Protein AF-A0A2E4B9S5-F1 (afdb_monomer)

Mean predicted aligned error: 17.27 Å

Structure (mmCIF, N/CA/C/O backbone):
data_AF-A0A2E4B9S5-F1
#
_entry.id   AF-A0A2E4B9S5-F1
#
loop_
_atom_site.group_PDB
_atom_site.id
_atom_site.type_symbol
_atom_site.label_atom_id
_atom_site.label_alt_id
_atom_site.label_comp_id
_atom_site.label_asym_id
_atom_site.label_entity_id
_atom_site.label_seq_id
_atom_site.pdbx_PDB_ins_code
_atom_site.Cartn_x
_atom_site.Cartn_y
_atom_site.Cartn_z
_atom_site.occupancy
_atom_site.B_iso_or_equiv
_atom_site.auth_seq_id
_atom_site.auth_comp_id
_atom_site.auth_asym_id
_atom_site.auth_atom_id
_atom_site.pdbx_PDB_model_num
ATOM 1 N N . MET A 1 1 ? 18.208 -21.048 -16.374 1.00 37.97 1 MET A N 1
ATOM 2 C CA . MET A 1 1 ? 18.000 -21.281 -14.926 1.00 37.97 1 MET A CA 1
ATOM 3 C C . MET A 1 1 ? 17.247 -20.073 -14.390 1.00 37.97 1 MET A C 1
ATOM 5 O O . MET A 1 1 ? 17.479 -18.994 -14.912 1.00 37.97 1 MET A O 1
ATOM 9 N N . ALA A 1 2 ? 16.272 -20.253 -13.496 1.00 40.09 2 ALA A N 1
ATOM 10 C CA . ALA A 1 2 ? 15.454 -19.146 -12.992 1.00 40.09 2 ALA A CA 1
ATOM 11 C C . ALA A 1 2 ? 16.012 -18.699 -11.638 1.00 40.09 2 ALA A C 1
ATOM 13 O O . ALA A 1 2 ? 15.973 -19.472 -10.681 1.00 40.09 2 ALA A O 1
ATOM 14 N N . GLU A 1 3 ? 16.552 -17.485 -11.584 1.00 43.88 3 GLU A N 1
ATOM 15 C CA . GLU A 1 3 ? 16.990 -16.847 -10.347 1.00 43.88 3 GLU A CA 1
ATOM 16 C C . GLU A 1 3 ? 15.746 -16.441 -9.547 1.00 43.88 3 GLU A C 1
ATOM 18 O O . GLU A 1 3 ? 14.909 -15.668 -10.012 1.00 43.88 3 GLU A O 1
ATOM 23 N N . GLY A 1 4 ? 15.548 -17.064 -8.386 1.00 51.97 4 GLY A N 1
ATOM 24 C CA . GLY A 1 4 ? 14.386 -16.825 -7.536 1.00 51.97 4 GLY A CA 1
ATOM 25 C C . GLY A 1 4 ? 14.771 -15.982 -6.331 1.00 51.97 4 GLY A C 1
ATOM 26 O O . GLY A 1 4 ? 15.615 -16.399 -5.543 1.00 51.97 4 GLY A O 1
ATOM 27 N N . ILE A 1 5 ? 14.116 -14.837 -6.140 1.00 60.09 5 ILE A N 1
ATOM 28 C CA . ILE A 1 5 ? 14.267 -14.045 -4.914 1.00 60.09 5 ILE A CA 1
ATOM 29 C C . ILE A 1 5 ? 13.559 -14.792 -3.776 1.00 60.09 5 ILE A C 1
ATOM 31 O O . ILE A 1 5 ? 12.334 -14.947 -3.769 1.00 60.09 5 ILE A O 1
ATOM 35 N N . GLY A 1 6 ? 14.337 -15.299 -2.819 1.00 56.34 6 GLY A N 1
ATOM 36 C CA . GLY A 1 6 ? 13.823 -16.040 -1.671 1.00 56.34 6 GLY A CA 1
ATOM 37 C C . GLY A 1 6 ? 13.081 -15.128 -0.695 1.00 56.34 6 GLY A C 1
ATOM 38 O O . GLY A 1 6 ? 13.690 -14.316 -0.007 1.00 56.34 6 GLY A O 1
ATOM 39 N N . ILE A 1 7 ? 11.763 -15.290 -0.579 1.00 61.69 7 ILE A N 1
ATOM 40 C CA . ILE A 1 7 ? 10.975 -14.616 0.459 1.00 61.69 7 ILE A CA 1
ATOM 41 C C . ILE A 1 7 ? 10.923 -15.537 1.686 1.00 61.69 7 ILE A C 1
ATOM 43 O O . ILE A 1 7 ? 10.256 -16.566 1.661 1.00 61.69 7 ILE A O 1
ATOM 47 N N . GLN A 1 8 ? 11.590 -15.162 2.783 1.00 57.16 8 GLN A N 1
ATOM 48 C CA . GLN A 1 8 ? 11.631 -15.945 4.038 1.00 57.16 8 GLN A CA 1
ATOM 49 C C . GLN A 1 8 ? 10.321 -15.905 4.855 1.00 57.16 8 GLN A C 1
ATOM 51 O O . GLN A 1 8 ? 10.263 -16.374 5.992 1.00 57.16 8 GLN A O 1
ATOM 56 N N . ARG A 1 9 ? 9.251 -15.310 4.321 1.00 60.00 9 ARG A N 1
ATOM 57 C CA . ARG A 1 9 ? 8.005 -15.095 5.064 1.00 60.00 9 ARG A CA 1
ATOM 58 C C . ARG A 1 9 ? 7.118 -16.338 4.997 1.00 60.00 9 ARG A C 1
ATOM 60 O O . ARG A 1 9 ? 6.869 -16.872 3.922 1.00 60.00 9 ARG A O 1
ATOM 67 N N . LYS A 1 10 ? 6.565 -16.740 6.150 1.00 62.19 10 LYS A N 1
ATOM 68 C CA . LYS A 1 10 ? 5.567 -17.827 6.268 1.00 62.19 10 LYS A CA 1
ATOM 69 C C . LYS A 1 10 ? 4.280 -17.556 5.471 1.00 62.19 10 LYS A C 1
ATOM 71 O O . LYS A 1 10 ? 3.549 -18.491 5.158 1.00 62.19 10 LYS A O 1
ATOM 76 N N . HIS A 1 11 ? 4.011 -16.291 5.141 1.00 62.38 11 HIS A N 1
ATOM 77 C CA . HIS A 1 11 ? 2.810 -15.852 4.439 1.00 62.38 11 HIS A CA 1
ATOM 78 C C . HIS A 1 11 ? 3.151 -15.203 3.099 1.00 62.38 11 HIS A C 1
ATOM 80 O O . HIS A 1 11 ? 4.070 -14.387 3.000 1.00 62.38 11 HIS A O 1
ATOM 86 N N . VAL A 1 12 ? 2.359 -15.536 2.079 1.00 65.88 12 VAL A N 1
ATOM 87 C CA . VAL A 1 12 ? 2.411 -14.876 0.773 1.00 65.88 12 VAL A CA 1
ATOM 88 C C . VAL A 1 12 ? 1.844 -13.458 0.915 1.00 65.88 12 VAL A C 1
ATOM 90 O O . VAL A 1 12 ? 0.730 -13.311 1.424 1.00 65.88 12 VAL A O 1
ATOM 93 N N . PRO A 1 13 ? 2.562 -12.411 0.467 1.00 80.12 13 PRO A N 1
ATOM 94 C CA . PRO A 1 13 ? 2.046 -11.047 0.495 1.00 80.12 13 PRO A CA 1
ATOM 95 C C . PRO A 1 13 ? 0.698 -10.934 -0.229 1.00 80.12 13 PRO A C 1
ATOM 97 O O . PRO A 1 13 ? 0.505 -11.519 -1.297 1.00 80.12 13 PRO A O 1
ATOM 100 N N . ARG A 1 14 ? -0.231 -10.135 0.314 1.00 83.06 14 ARG A N 1
ATOM 101 C CA . ARG A 1 14 ? -1.589 -9.962 -0.243 1.00 83.06 14 ARG A CA 1
ATOM 102 C C . ARG A 1 14 ? -1.575 -9.537 -1.716 1.00 83.06 14 ARG A C 1
ATOM 104 O O . ARG A 1 14 ? -2.416 -9.992 -2.485 1.00 83.06 14 ARG A O 1
ATOM 111 N N . ALA A 1 15 ? -0.599 -8.718 -2.109 1.00 83.75 15 ALA A N 1
ATOM 112 C CA . ALA A 1 15 ? -0.391 -8.311 -3.496 1.00 83.75 15 ALA A CA 1
ATOM 113 C C . ALA A 1 15 ? -0.107 -9.509 -4.419 1.00 83.75 15 ALA A C 1
ATOM 115 O O . ALA A 1 15 ? -0.775 -9.670 -5.436 1.00 83.75 15 ALA A O 1
ATOM 116 N N . VAL A 1 16 ? 0.801 -10.408 -4.023 1.00 84.44 16 VAL A N 1
ATOM 117 C CA . VAL A 1 16 ? 1.125 -11.619 -4.796 1.00 84.44 16 VAL A CA 1
ATOM 118 C C . VAL A 1 16 ? -0.098 -12.529 -4.910 1.00 84.44 16 VAL A C 1
ATOM 120 O O . VAL A 1 16 ? -0.368 -13.055 -5.987 1.00 84.44 16 VAL A O 1
ATOM 123 N N . ARG A 1 17 ? -0.900 -12.657 -3.842 1.00 86.12 17 ARG A N 1
ATOM 124 C CA . ARG A 1 17 ? -2.146 -13.440 -3.887 1.00 86.12 17 ARG A CA 1
ATOM 125 C C . ARG A 1 17 ? -3.138 -12.887 -4.915 1.00 86.12 17 ARG A C 1
ATOM 127 O O . ARG A 1 17 ? -3.661 -13.657 -5.713 1.00 86.12 17 ARG A O 1
ATOM 134 N N . LYS A 1 18 ? -3.330 -11.563 -4.953 1.00 90.19 18 LYS A N 1
ATOM 135 C CA . LYS A 1 18 ? -4.186 -10.901 -5.954 1.00 90.19 18 LYS A CA 1
ATOM 136 C C . LYS A 1 18 ? -3.695 -11.141 -7.386 1.00 90.19 18 LYS A C 1
ATOM 138 O O . LYS A 1 18 ? -4.508 -11.330 -8.282 1.00 90.19 18 LYS A O 1
ATOM 143 N N . LEU A 1 19 ? -2.381 -11.150 -7.615 1.00 90.56 19 LEU A N 1
ATOM 144 C CA . LEU A 1 19 ? -1.809 -11.417 -8.941 1.00 90.56 19 LEU A CA 1
ATOM 145 C C . LEU A 1 19 ? -2.019 -12.870 -9.394 1.00 90.56 19 LEU A C 1
ATOM 147 O O . LEU A 1 19 ? -2.214 -13.116 -10.583 1.00 90.56 19 LEU A O 1
ATOM 151 N N . VAL A 1 20 ? -2.026 -13.823 -8.455 1.00 89.81 20 VAL A N 1
ATOM 152 C CA . VAL A 1 20 ? -2.398 -15.220 -8.732 1.00 89.81 20 VAL A CA 1
ATOM 153 C C . VAL A 1 20 ? -3.890 -15.336 -9.049 1.00 89.81 20 VAL A C 1
ATOM 155 O O . VAL A 1 20 ? -4.246 -15.957 -10.045 1.00 89.81 20 VAL A O 1
ATOM 158 N N . GLU A 1 21 ? -4.758 -14.703 -8.254 1.00 90.88 21 GLU A N 1
ATOM 159 C CA . GLU A 1 21 ? -6.216 -14.681 -8.480 1.00 90.88 21 GLU A CA 1
ATOM 160 C C . GLU A 1 21 ? -6.576 -14.079 -9.853 1.00 90.88 21 GLU A C 1
ATOM 162 O O . GLU A 1 21 ? -7.470 -14.577 -10.530 1.00 90.88 21 GLU A O 1
ATOM 167 N N . ARG A 1 22 ? -5.839 -13.054 -10.300 1.00 92.25 22 ARG A N 1
ATOM 168 C CA . ARG A 1 22 ? -5.991 -12.425 -11.626 1.00 92.25 22 ARG A CA 1
ATOM 169 C C . ARG A 1 22 ? -5.370 -13.225 -12.779 1.00 92.25 22 ARG A C 1
ATOM 171 O O . ARG A 1 22 ? -5.488 -12.815 -13.927 1.00 92.25 22 ARG A O 1
ATOM 178 N N . GLY A 1 23 ? -4.691 -14.338 -12.500 1.00 92.12 23 GLY A N 1
ATOM 179 C CA . GLY A 1 23 ? -4.082 -15.195 -13.521 1.00 92.12 23 GLY A CA 1
ATOM 180 C C . GLY A 1 23 ? -2.766 -14.678 -14.115 1.00 92.12 23 GLY A C 1
ATOM 181 O O . GLY A 1 23 ? -2.250 -15.281 -15.057 1.00 92.12 23 GLY A O 1
ATOM 182 N N . PHE A 1 24 ? -2.179 -13.609 -13.571 1.00 93.06 24 PHE A N 1
ATOM 183 C CA . PHE A 1 24 ? -0.886 -13.072 -14.025 1.00 93.06 24 PHE A CA 1
ATOM 184 C C . PHE A 1 24 ? 0.312 -13.862 -13.484 1.00 93.06 24 PHE A C 1
ATOM 186 O O . PHE A 1 24 ? 1.391 -13.857 -14.075 1.00 93.06 24 PHE A O 1
ATOM 193 N N . ILE A 1 25 ? 0.127 -14.569 -12.367 1.00 93.50 25 ILE A N 1
ATOM 194 C CA . ILE A 1 25 ? 1.155 -15.392 -11.724 1.00 93.50 25 ILE A CA 1
ATOM 195 C C . ILE A 1 25 ? 0.616 -16.805 -11.499 1.00 93.50 25 ILE A C 1
ATOM 197 O O . ILE A 1 25 ? -0.524 -16.991 -11.082 1.00 93.50 25 ILE A O 1
ATOM 201 N N . LYS A 1 26 ? 1.465 -17.814 -11.705 1.00 92.44 26 LYS A N 1
ATOM 202 C CA . LYS A 1 26 ? 1.197 -19.213 -11.344 1.00 92.44 26 LYS A CA 1
ATOM 203 C C . LYS A 1 26 ? 2.235 -19.742 -10.359 1.00 92.44 26 LYS A C 1
ATOM 205 O O . LYS A 1 26 ? 3.394 -19.331 -10.385 1.00 92.44 26 LYS A O 1
ATOM 210 N N . LEU A 1 27 ? 1.832 -20.694 -9.517 1.00 90.06 27 LEU A N 1
ATOM 211 C CA . LEU A 1 27 ? 2.762 -21.444 -8.672 1.00 90.06 27 LEU A CA 1
ATOM 212 C C . LEU A 1 27 ? 3.276 -22.680 -9.409 1.00 90.06 27 LEU A C 1
ATOM 214 O O . LEU A 1 27 ? 2.493 -23.485 -9.910 1.00 90.06 27 LEU A O 1
ATOM 218 N N . VAL A 1 28 ? 4.592 -22.871 -9.401 1.00 90.06 28 VAL A N 1
ATOM 219 C CA . VAL A 1 28 ? 5.256 -24.059 -9.948 1.00 90.06 28 VAL A CA 1
ATOM 220 C C . VAL A 1 28 ? 6.214 -24.628 -8.905 1.00 90.06 28 VAL A C 1
ATOM 222 O O . VAL A 1 28 ? 6.872 -23.888 -8.178 1.00 90.06 28 VAL A O 1
ATOM 225 N N . LEU A 1 29 ? 6.298 -25.957 -8.812 1.00 89.56 29 LEU A N 1
ATOM 226 C CA . LEU A 1 29 ? 7.330 -26.621 -8.014 1.00 89.56 29 LEU A CA 1
ATOM 227 C C . LEU A 1 29 ? 8.619 -26.712 -8.828 1.00 89.56 29 LEU A C 1
ATOM 229 O O . LEU A 1 29 ? 8.716 -27.517 -9.758 1.00 89.56 29 LEU A O 1
ATOM 233 N N . GLN A 1 30 ? 9.627 -25.929 -8.465 1.00 84.50 30 GLN A N 1
ATOM 234 C CA . GLN A 1 30 ? 10.881 -25.837 -9.206 1.00 84.50 30 GLN A CA 1
ATOM 235 C C . GLN A 1 30 ? 12.083 -26.024 -8.279 1.00 84.50 30 GLN A C 1
ATOM 237 O O . GLN A 1 30 ? 12.031 -25.726 -7.088 1.00 84.50 30 GLN A O 1
ATOM 242 N N . ARG A 1 31 ? 13.170 -26.582 -8.818 1.00 83.56 31 ARG A N 1
ATOM 243 C CA . ARG A 1 31 ? 14.457 -26.597 -8.122 1.00 83.56 31 ARG A CA 1
ATOM 244 C C . ARG A 1 31 ? 15.051 -25.195 -8.222 1.00 83.56 31 ARG A C 1
ATOM 246 O O . ARG A 1 31 ? 15.194 -24.691 -9.332 1.00 83.56 31 ARG A O 1
ATOM 253 N N . VAL A 1 32 ? 15.342 -24.593 -7.077 1.00 81.25 32 VAL A N 1
ATOM 254 C CA . VAL A 1 32 ? 15.948 -23.262 -6.975 1.00 81.25 32 VAL A CA 1
ATOM 255 C C . VAL A 1 32 ? 17.391 -23.441 -6.531 1.00 81.25 32 VAL A C 1
ATOM 257 O O . VAL A 1 32 ? 17.675 -24.290 -5.679 1.00 81.25 32 VAL A O 1
ATOM 260 N N . ASP A 1 33 ? 18.294 -22.673 -7.125 1.00 77.06 33 ASP A N 1
ATOM 261 C CA . ASP A 1 33 ? 19.705 -22.704 -6.762 1.00 77.06 33 ASP A CA 1
ATOM 262 C C . ASP A 1 33 ? 19.891 -22.290 -5.293 1.00 77.06 33 ASP A C 1
ATOM 264 O O . ASP A 1 33 ? 19.161 -21.458 -4.761 1.00 77.06 33 ASP A O 1
ATOM 268 N N . GLY A 1 34 ? 20.811 -22.956 -4.592 1.00 78.38 34 GLY A N 1
ATOM 269 C CA . GLY A 1 34 ? 21.003 -22.786 -3.145 1.00 78.38 34 GLY A CA 1
ATOM 270 C C . GLY A 1 34 ? 20.096 -23.652 -2.258 1.00 78.38 34 GLY A C 1
ATOM 271 O O . GLY A 1 34 ? 20.360 -23.781 -1.063 1.00 78.38 34 GLY A O 1
ATOM 272 N N . HIS A 1 35 ? 19.092 -24.336 -2.821 1.00 77.94 35 HIS A N 1
ATOM 273 C CA . HIS A 1 35 ? 18.208 -25.226 -2.064 1.00 77.94 35 HIS A CA 1
ATOM 274 C C . HIS A 1 35 ? 18.290 -26.681 -2.545 1.00 77.94 35 HIS A C 1
ATOM 276 O 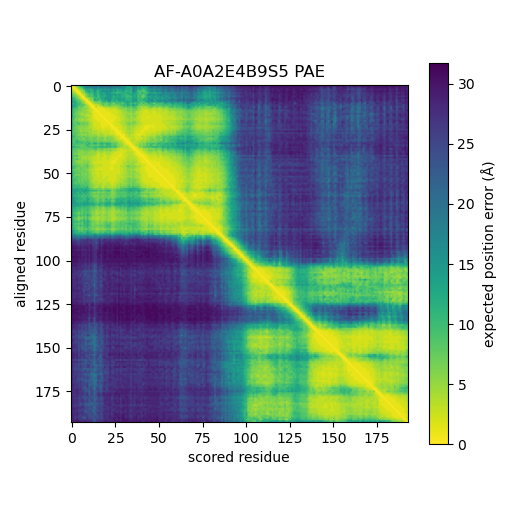O . HIS A 1 35 ? 18.168 -26.996 -3.728 1.00 77.94 35 HIS A O 1
ATOM 282 N N . ARG A 1 36 ? 18.465 -27.618 -1.599 1.00 77.94 36 ARG A N 1
ATOM 283 C CA . ARG A 1 36 ? 18.498 -29.067 -1.894 1.00 77.94 36 ARG A CA 1
ATOM 284 C C . ARG A 1 36 ? 17.142 -29.630 -2.331 1.00 77.94 36 ARG A C 1
ATOM 286 O O . ARG A 1 36 ? 17.113 -30.667 -2.986 1.00 77.94 36 ARG A O 1
ATOM 293 N N . GLN A 1 37 ? 16.040 -28.981 -1.963 1.00 84.25 37 GLN A N 1
ATOM 294 C CA . GLN A 1 37 ? 14.674 -29.437 -2.235 1.00 84.25 37 GLN A CA 1
ATOM 295 C C . GLN A 1 37 ? 13.983 -28.554 -3.283 1.00 84.25 37 GLN A C 1
ATOM 297 O O . GLN A 1 37 ? 14.360 -27.401 -3.488 1.00 84.25 37 GLN A O 1
ATOM 302 N N . ARG A 1 38 ? 12.951 -29.096 -3.947 1.00 83.19 38 ARG A N 1
ATOM 303 C CA . ARG A 1 38 ? 12.085 -28.309 -4.839 1.00 83.19 38 ARG A CA 1
ATOM 304 C C . ARG A 1 38 ? 11.239 -27.354 -4.000 1.00 83.19 38 ARG A C 1
ATOM 306 O O . ARG A 1 38 ? 10.620 -27.779 -3.028 1.00 83.19 38 ARG A O 1
ATOM 313 N N . LEU A 1 39 ? 11.183 -26.094 -4.409 1.00 85.12 39 LEU A N 1
ATOM 314 C CA . LEU A 1 39 ? 10.411 -25.045 -3.755 1.00 85.12 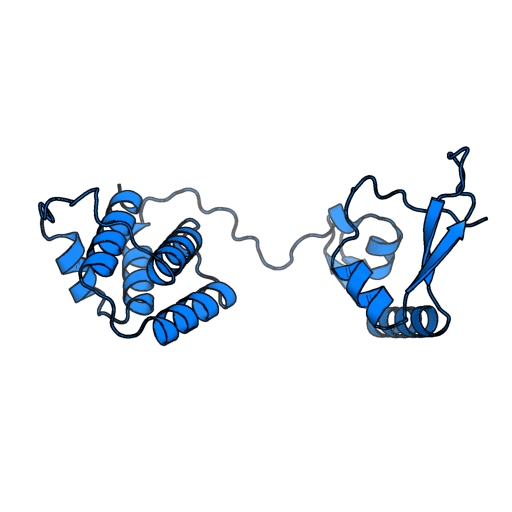39 LEU A CA 1
ATOM 315 C C . LEU A 1 39 ? 9.215 -24.636 -4.613 1.00 85.12 39 LEU A C 1
ATOM 317 O O . LEU A 1 39 ? 9.191 -24.838 -5.828 1.00 85.12 39 LEU A O 1
ATOM 321 N N . ARG A 1 40 ? 8.212 -24.046 -3.963 1.00 85.44 40 ARG A N 1
ATOM 322 C CA . ARG A 1 40 ? 7.108 -23.367 -4.643 1.00 85.44 40 ARG A CA 1
ATOM 323 C C . ARG A 1 40 ? 7.587 -21.996 -5.104 1.00 85.44 40 ARG A C 1
ATOM 325 O O . ARG A 1 40 ? 7.867 -21.137 -4.275 1.00 85.44 40 ARG A O 1
ATOM 332 N N . VAL A 1 41 ? 7.658 -21.809 -6.414 1.00 86.94 41 VAL A N 1
ATOM 333 C CA . VAL A 1 41 ? 8.098 -20.569 -7.054 1.00 86.94 41 VAL A CA 1
ATOM 334 C C . VAL A 1 41 ? 6.911 -19.931 -7.762 1.00 86.94 41 VAL A C 1
ATOM 336 O O . VAL A 1 41 ? 6.129 -20.614 -8.425 1.00 86.94 41 VAL A O 1
ATOM 339 N N . HIS A 1 42 ? 6.773 -18.620 -7.596 1.00 88.88 42 HIS A N 1
ATOM 340 C CA . HIS A 1 42 ? 5.797 -17.814 -8.318 1.00 88.88 42 HIS A CA 1
ATOM 341 C C . HIS A 1 42 ? 6.416 -17.385 -9.646 1.00 88.88 42 HIS A C 1
ATOM 343 O O . HIS A 1 42 ? 7.493 -16.796 -9.659 1.00 88.88 42 HIS A O 1
ATOM 349 N N . VAL A 1 43 ? 5.755 -17.706 -10.754 1.00 90.44 43 VAL A N 1
ATOM 350 C CA . VAL A 1 43 ? 6.250 -17.436 -12.109 1.00 90.44 43 VAL A CA 1
ATOM 351 C C . VAL A 1 43 ? 5.181 -16.681 -12.886 1.00 90.44 43 VAL A C 1
ATOM 353 O O . VAL A 1 43 ? 3.995 -16.998 -12.762 1.00 90.44 43 VAL A O 1
ATOM 356 N N . LEU A 1 44 ? 5.594 -15.704 -13.695 1.00 92.88 44 LEU A N 1
ATOM 357 C CA . LEU A 1 44 ? 4.689 -14.977 -14.584 1.00 92.88 44 LEU A CA 1
ATOM 358 C C . LEU A 1 44 ? 4.058 -15.922 -15.621 1.00 92.88 44 LEU A C 1
ATOM 360 O O . LEU A 1 44 ? 4.702 -16.835 -16.149 1.00 92.88 44 LEU A O 1
ATOM 364 N N . THR A 1 45 ? 2.771 -15.724 -15.889 1.00 94.94 45 THR A N 1
ATOM 365 C CA . THR A 1 45 ? 2.058 -16.352 -17.012 1.00 94.94 45 THR A CA 1
ATOM 366 C C . THR A 1 45 ? 2.270 -15.530 -18.290 1.00 94.94 45 THR A C 1
ATOM 368 O O . THR A 1 45 ? 2.738 -14.398 -18.192 1.00 94.94 45 THR A O 1
ATOM 371 N N . PRO A 1 46 ? 1.919 -16.040 -19.488 1.00 94.94 46 PRO A N 1
ATOM 372 C CA . PRO A 1 46 ? 1.978 -15.241 -20.716 1.00 94.94 46 PRO A CA 1
ATOM 373 C C . PRO A 1 46 ? 1.216 -13.915 -20.589 1.00 94.94 46 PRO A C 1
ATOM 375 O O . PRO A 1 46 ? 1.793 -12.859 -20.803 1.00 94.94 46 PRO A O 1
ATOM 378 N N . SER A 1 47 ? -0.018 -13.958 -20.078 1.00 94.31 47 SER A N 1
ATOM 379 C CA . SER A 1 47 ? -0.809 -12.752 -19.810 1.00 94.31 47 SER A CA 1
ATOM 380 C C . SER A 1 47 ? -0.161 -11.828 -18.775 1.00 94.31 47 SER A C 1
ATOM 382 O O . SER A 1 47 ? -0.289 -10.615 -18.869 1.00 94.31 47 SER A O 1
ATOM 384 N N . GLY A 1 48 ? 0.549 -12.382 -17.786 1.00 94.06 48 GLY A N 1
ATOM 385 C CA . GLY A 1 48 ? 1.329 -11.588 -16.836 1.00 94.06 48 GLY A CA 1
ATOM 386 C C . GLY A 1 48 ? 2.537 -10.900 -17.474 1.00 94.06 48 GLY A C 1
ATOM 387 O O . GLY A 1 48 ? 2.868 -9.786 -17.086 1.00 94.06 48 GLY A O 1
ATOM 388 N N . ILE A 1 49 ? 3.180 -11.531 -18.460 1.00 93.94 49 ILE A N 1
ATOM 389 C CA . ILE A 1 49 ? 4.270 -10.918 -19.233 1.00 93.94 49 ILE A CA 1
ATOM 390 C C . ILE A 1 49 ? 3.724 -9.761 -20.076 1.00 93.94 49 ILE A C 1
ATOM 392 O O . ILE A 1 49 ? 4.306 -8.679 -20.058 1.00 93.94 49 ILE A O 1
ATOM 396 N N . ASP A 1 50 ? 2.590 -9.958 -20.752 1.00 95.31 50 ASP A N 1
ATOM 397 C CA . ASP A 1 50 ? 1.934 -8.905 -21.539 1.00 95.31 50 ASP A CA 1
ATOM 398 C C . ASP A 1 50 ? 1.557 -7.702 -20.662 1.00 95.31 50 ASP A C 1
ATOM 400 O O . ASP A 1 50 ? 1.819 -6.554 -21.021 1.00 95.31 50 ASP A O 1
ATOM 404 N N . GLU A 1 51 ? 1.012 -7.966 -19.471 1.00 93.88 51 GLU A N 1
ATOM 405 C CA . GLU A 1 51 ? 0.679 -6.942 -18.479 1.00 93.88 51 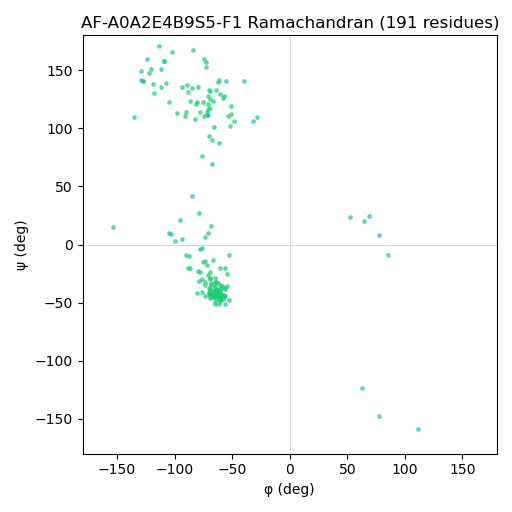GLU A CA 1
ATOM 406 C C . GLU A 1 51 ? 1.917 -6.161 -18.018 1.00 93.88 51 GLU A C 1
ATOM 408 O O . GLU A 1 51 ? 1.903 -4.930 -17.993 1.00 93.88 51 GLU A O 1
ATOM 413 N N . VAL A 1 52 ? 3.009 -6.859 -17.691 1.00 93.50 52 VAL A N 1
ATOM 414 C CA . VAL A 1 52 ? 4.277 -6.227 -17.295 1.00 93.50 52 VAL A CA 1
ATOM 415 C C . VAL A 1 52 ? 4.828 -5.361 -18.424 1.00 93.50 52 VAL A C 1
ATOM 417 O O . VAL A 1 52 ? 5.275 -4.246 -18.167 1.00 93.50 52 VAL A O 1
ATOM 420 N N . ASN A 1 53 ? 4.769 -5.831 -19.669 1.00 94.38 53 ASN A N 1
ATOM 421 C CA . ASN A 1 53 ? 5.223 -5.060 -20.824 1.00 94.38 53 ASN A CA 1
ATOM 422 C C . ASN A 1 53 ? 4.373 -3.805 -21.037 1.00 94.38 53 ASN A C 1
ATOM 424 O O . ASN A 1 53 ? 4.922 -2.743 -21.341 1.00 94.38 53 ASN A O 1
ATOM 428 N N . ARG A 1 54 ? 3.054 -3.897 -20.829 1.00 95.00 54 ARG A N 1
ATOM 429 C CA . ARG A 1 54 ? 2.166 -2.731 -20.882 1.00 95.00 54 ARG A CA 1
ATOM 430 C C . ARG A 1 54 ? 2.555 -1.703 -19.823 1.00 95.00 54 ARG A C 1
ATOM 432 O O . ARG A 1 54 ? 2.788 -0.555 -20.179 1.00 95.00 54 ARG A O 1
ATOM 439 N N . LEU A 1 55 ? 2.700 -2.129 -18.566 1.00 92.94 55 LEU A N 1
ATOM 440 C CA . LEU A 1 55 ? 3.085 -1.254 -17.451 1.00 92.94 55 LEU A CA 1
ATOM 441 C C . LEU A 1 55 ? 4.470 -0.626 -17.653 1.00 92.94 55 LEU A C 1
ATOM 443 O O . LEU A 1 55 ? 4.662 0.555 -17.384 1.00 92.94 55 LEU A O 1
ATOM 447 N N . ARG A 1 56 ? 5.439 -1.394 -18.166 1.00 93.31 56 ARG A N 1
ATOM 448 C CA . ARG A 1 56 ? 6.767 -0.866 -18.507 1.00 93.31 56 ARG A CA 1
ATOM 449 C C . ARG A 1 56 ? 6.679 0.192 -19.596 1.00 93.31 56 ARG A C 1
ATOM 451 O O . ARG A 1 56 ? 7.324 1.217 -19.471 1.00 93.31 56 ARG A O 1
ATOM 458 N N . THR A 1 57 ? 5.872 -0.036 -20.629 1.00 93.56 57 THR A N 1
ATOM 459 C CA . THR A 1 57 ? 5.688 0.935 -21.719 1.00 93.56 57 THR A CA 1
ATOM 460 C C . THR A 1 57 ? 5.008 2.209 -21.219 1.00 93.56 57 THR A C 1
ATOM 462 O O . THR A 1 57 ? 5.427 3.306 -21.568 1.00 93.56 57 THR A O 1
ATOM 465 N N . GLU A 1 58 ? 3.989 2.068 -20.373 1.00 93.88 58 GLU A N 1
ATOM 466 C CA . GLU A 1 58 ? 3.265 3.183 -19.755 1.00 93.88 58 GLU A CA 1
ATOM 467 C C . GLU A 1 58 ? 4.177 4.063 -18.889 1.00 93.88 58 GLU A C 1
ATOM 469 O O . GLU A 1 58 ? 4.019 5.280 -18.861 1.00 93.88 58 GLU A O 1
ATOM 474 N N . HIS A 1 59 ? 5.160 3.457 -18.224 1.00 90.88 59 HIS A N 1
ATOM 475 C CA . HIS A 1 59 ? 6.085 4.148 -17.328 1.00 90.88 59 HIS A CA 1
ATOM 476 C C . HIS A 1 59 ? 7.484 4.389 -17.921 1.00 90.88 59 HIS A C 1
ATOM 478 O O . HIS A 1 59 ? 8.359 4.853 -17.193 1.00 90.88 59 HIS A O 1
ATOM 484 N N . ALA A 1 60 ? 7.697 4.142 -19.221 1.00 84.75 60 ALA A N 1
ATOM 485 C CA . ALA A 1 60 ? 8.999 4.194 -19.915 1.00 84.75 60 ALA A CA 1
ATOM 486 C C . ALA A 1 60 ? 9.631 5.599 -20.060 1.00 84.75 60 ALA A C 1
ATOM 488 O O . ALA A 1 60 ? 10.510 5.809 -20.891 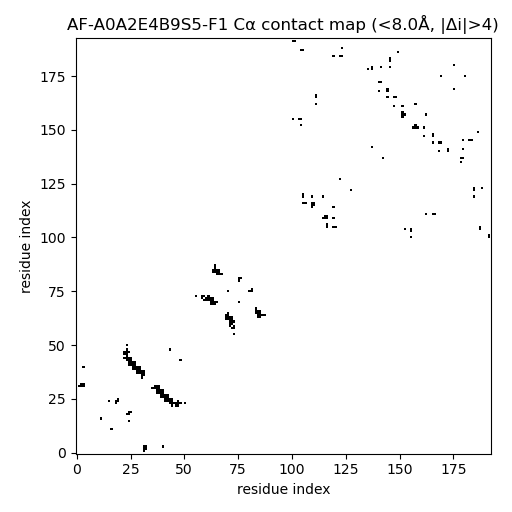1.00 84.75 60 ALA A O 1
ATOM 489 N N . GLY A 1 61 ? 9.162 6.581 -19.299 1.00 84.88 61 GLY A N 1
ATOM 490 C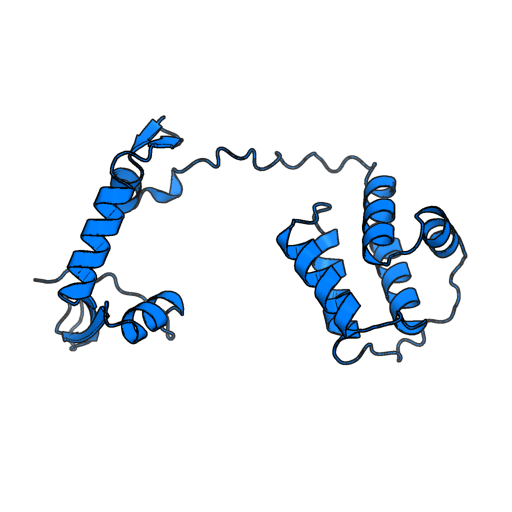 CA . GLY A 1 61 ? 9.734 7.926 -19.255 1.00 84.88 61 GLY A CA 1
ATOM 491 C C . GLY A 1 61 ? 9.476 8.629 -17.930 1.00 84.88 61 GLY A C 1
ATOM 492 O O . GLY A 1 61 ? 9.601 9.852 -17.840 1.00 84.88 61 GLY A O 1
ATOM 493 N N . ASN A 1 62 ? 9.074 7.876 -16.906 1.00 90.06 62 ASN A N 1
ATOM 494 C CA . ASN A 1 62 ? 8.853 8.433 -15.587 1.00 90.06 62 ASN A CA 1
ATOM 495 C C . ASN A 1 62 ? 10.210 8.717 -14.952 1.00 90.06 62 ASN A C 1
ATOM 497 O O . ASN A 1 62 ? 10.940 7.798 -14.599 1.00 90.06 62 ASN A O 1
ATOM 501 N N . LEU A 1 63 ? 10.532 9.996 -14.795 1.00 89.94 63 LEU A N 1
ATOM 502 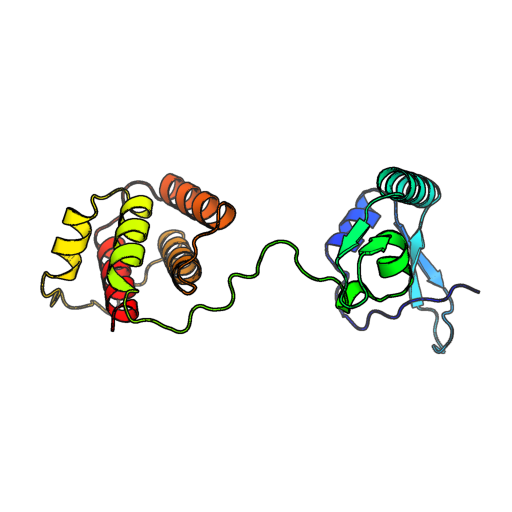C CA . LEU A 1 63 ? 11.733 10.429 -14.093 1.00 89.94 63 LEU A CA 1
ATOM 503 C C . LEU A 1 63 ? 11.427 10.602 -12.608 1.00 89.94 63 LEU A C 1
ATOM 505 O O . LEU A 1 63 ? 10.401 11.179 -12.244 1.00 89.94 63 LEU A O 1
ATOM 509 N N . ILE A 1 64 ? 12.339 10.135 -11.764 1.00 89.19 64 ILE A N 1
ATOM 510 C CA . ILE A 1 64 ? 12.286 10.313 -10.315 1.00 89.19 64 ILE A CA 1
ATOM 511 C C . ILE A 1 64 ? 13.541 11.021 -9.827 1.00 89.19 64 ILE A C 1
ATOM 513 O O . ILE A 1 64 ? 14.627 10.854 -10.383 1.00 89.19 64 ILE A O 1
ATOM 517 N N . ASP A 1 65 ? 13.378 11.820 -8.779 1.00 88.38 65 ASP A N 1
ATOM 518 C CA . ASP A 1 65 ? 14.496 12.469 -8.112 1.00 88.38 65 ASP A CA 1
ATOM 519 C C . ASP A 1 65 ? 15.134 11.459 -7.141 1.00 88.38 65 ASP A C 1
ATOM 521 O O . ASP A 1 65 ? 14.481 10.919 -6.243 1.00 88.38 65 ASP A O 1
ATOM 525 N N . THR A 1 66 ? 16.414 11.162 -7.338 1.00 85.75 66 THR A N 1
ATOM 526 C CA . THR A 1 66 ? 17.225 10.331 -6.447 1.00 85.75 66 THR A CA 1
ATOM 527 C C . THR A 1 66 ? 18.323 11.166 -5.802 1.00 85.75 66 THR A C 1
ATOM 529 O O . THR A 1 66 ? 18.605 12.297 -6.203 1.00 85.75 66 THR A O 1
ATOM 532 N N . THR A 1 67 ? 19.026 10.585 -4.829 1.00 83.50 67 THR A N 1
ATOM 533 C CA . THR A 1 67 ? 20.240 11.193 -4.255 1.00 83.50 67 THR A CA 1
ATOM 534 C C . THR A 1 67 ? 21.319 11.515 -5.295 1.00 83.50 67 THR A C 1
ATOM 536 O O . THR A 1 67 ? 22.200 12.325 -5.021 1.00 83.50 67 THR A O 1
ATOM 539 N N . ASN A 1 68 ? 21.271 10.881 -6.471 1.00 81.00 68 ASN A N 1
ATOM 540 C CA . ASN A 1 68 ? 22.240 11.059 -7.551 1.00 81.00 68 ASN A CA 1
ATOM 541 C C . ASN A 1 68 ? 21.733 12.005 -8.656 1.00 81.00 68 ASN A C 1
ATOM 543 O O . ASN A 1 68 ? 22.430 12.204 -9.651 1.00 81.00 68 ASN A O 1
ATOM 547 N N . GLY A 1 69 ? 20.545 12.595 -8.491 1.00 86.69 69 GLY A N 1
ATOM 548 C CA . GLY A 1 69 ? 19.891 13.455 -9.476 1.00 86.69 69 GLY A CA 1
ATOM 549 C C . GLY A 1 69 ? 18.642 12.809 -10.075 1.00 86.69 69 GLY A C 1
ATOM 550 O O . GLY A 1 69 ? 18.042 11.923 -9.481 1.00 86.69 69 GLY A O 1
ATOM 551 N N . ARG A 1 70 ? 18.216 13.271 -11.255 1.00 88.44 70 ARG A N 1
ATOM 552 C CA . ARG A 1 70 ? 17.067 12.676 -11.953 1.00 88.44 70 ARG A CA 1
ATOM 553 C C . ARG A 1 70 ? 17.466 11.408 -12.692 1.00 88.44 70 ARG A C 1
ATOM 555 O O . ARG A 1 70 ? 18.314 11.463 -13.580 1.00 88.44 70 ARG A O 1
ATOM 562 N N . GLU A 1 71 ? 16.805 10.306 -12.365 1.00 89.69 71 GLU A N 1
ATOM 563 C CA . GLU A 1 71 ? 16.978 8.995 -12.998 1.00 89.69 71 GLU A CA 1
ATOM 564 C C . GLU A 1 71 ? 15.634 8.467 -13.529 1.00 89.69 71 GLU A C 1
ATOM 566 O O . GLU A 1 71 ? 14.567 8.899 -13.087 1.00 89.69 71 GLU A O 1
ATOM 571 N N . ASP A 1 72 ? 15.680 7.521 -14.471 1.00 90.75 72 ASP A N 1
ATOM 572 C CA . ASP A 1 72 ? 14.492 6.786 -14.911 1.00 90.75 72 ASP A CA 1
ATOM 573 C C . ASP A 1 72 ? 13.997 5.853 -13.794 1.00 90.75 72 ASP A C 1
ATOM 575 O O . ASP A 1 72 ? 14.767 5.111 -13.175 1.00 90.75 72 ASP A O 1
ATOM 579 N N . ALA A 1 73 ? 12.694 5.890 -13.525 1.00 89.62 73 ALA A N 1
ATOM 580 C CA . ALA A 1 73 ? 12.075 5.112 -12.466 1.00 89.62 73 ALA A CA 1
ATOM 581 C C . ALA A 1 73 ? 12.261 3.603 -12.656 1.00 89.62 73 ALA A C 1
ATOM 583 O O . ALA A 1 73 ? 12.505 2.887 -11.680 1.00 89.62 73 ALA A O 1
ATOM 584 N N . LEU A 1 74 ? 12.157 3.105 -13.890 1.00 91.12 74 LEU A N 1
ATOM 585 C CA . LEU A 1 74 ? 12.298 1.682 -14.182 1.00 91.12 74 LEU A CA 1
ATOM 586 C C . LEU A 1 74 ? 13.741 1.221 -13.975 1.00 91.12 74 LEU A C 1
ATOM 588 O O . LEU A 1 74 ? 13.946 0.161 -13.386 1.00 91.12 74 LEU A O 1
ATOM 592 N N . ASP A 1 75 ? 14.729 2.037 -14.344 1.00 89.62 75 ASP A N 1
ATOM 593 C CA . ASP A 1 75 ? 16.150 1.727 -14.126 1.00 89.62 75 ASP A CA 1
ATOM 594 C C . ASP A 1 75 ? 16.511 1.653 -12.635 1.00 89.62 75 ASP A C 1
ATOM 596 O O . ASP A 1 75 ? 17.331 0.828 -12.206 1.00 89.62 75 ASP A O 1
ATOM 600 N N . VAL A 1 76 ? 15.897 2.512 -11.818 1.00 89.44 76 VAL A N 1
ATOM 601 C CA . VAL A 1 76 ? 16.071 2.500 -10.359 1.00 89.44 76 VAL A CA 1
ATOM 602 C C . VAL A 1 76 ? 15.417 1.261 -9.741 1.00 89.44 76 VAL A C 1
ATOM 604 O O . VAL A 1 76 ? 16.021 0.620 -8.873 1.00 89.44 76 VAL A O 1
ATOM 607 N N . ILE A 1 77 ? 14.215 0.890 -10.196 1.00 88.81 77 ILE A N 1
ATOM 608 C CA . ILE A 1 77 ? 13.494 -0.306 -9.733 1.00 88.81 77 ILE A CA 1
ATOM 609 C C . ILE A 1 77 ? 14.252 -1.580 -10.112 1.00 88.81 77 ILE A C 1
ATOM 611 O O . ILE A 1 77 ? 14.523 -2.407 -9.238 1.00 88.81 77 ILE A O 1
ATOM 615 N N . ASP A 1 78 ? 14.633 -1.726 -11.381 1.00 89.06 78 ASP A N 1
ATOM 616 C CA . ASP A 1 78 ? 15.318 -2.915 -11.897 1.00 89.06 78 ASP A CA 1
ATOM 617 C C . ASP A 1 78 ? 16.706 -3.083 -11.272 1.00 89.06 78 ASP A C 1
ATOM 619 O O . ASP A 1 78 ? 17.149 -4.200 -11.005 1.00 89.06 78 ASP A O 1
ATOM 623 N N . GLY A 1 79 ? 17.370 -1.971 -10.953 1.00 86.75 79 GLY A N 1
ATOM 624 C CA . GLY A 1 79 ? 18.630 -1.980 -10.221 1.00 86.75 79 GLY A CA 1
ATOM 625 C C . GLY A 1 79 ? 18.505 -2.252 -8.720 1.00 86.75 79 GLY A C 1
ATOM 626 O O . GLY A 1 79 ? 19.527 -2.263 -8.035 1.00 86.75 79 GLY A O 1
ATOM 627 N N . GLY A 1 80 ? 17.293 -2.406 -8.175 1.00 85.25 80 GLY A N 1
ATOM 628 C CA . GLY A 1 80 ? 17.071 -2.569 -6.734 1.00 85.25 80 GLY A CA 1
ATOM 629 C C . GLY A 1 80 ? 17.464 -1.334 -5.910 1.00 85.25 80 GLY A C 1
ATOM 630 O O . GLY A 1 80 ? 17.700 -1.429 -4.704 1.00 85.25 80 GLY A O 1
ATOM 631 N N . ARG A 1 81 ? 17.543 -0.161 -6.547 1.00 87.62 81 ARG A N 1
ATOM 632 C CA . ARG A 1 81 ? 18.016 1.096 -5.948 1.00 87.62 81 ARG A CA 1
ATOM 633 C C . ARG A 1 81 ? 16.882 1.979 -5.430 1.00 87.62 81 ARG A C 1
ATOM 635 O O . ARG A 1 81 ? 17.079 3.166 -5.214 1.00 87.62 81 ARG A O 1
ATOM 642 N N . LEU A 1 82 ? 15.711 1.399 -5.159 1.00 84.88 82 LEU A N 1
ATOM 643 C CA . LEU A 1 82 ? 14.547 2.120 -4.621 1.00 84.88 82 LEU A CA 1
ATOM 644 C C . LEU A 1 82 ? 14.839 2.894 -3.324 1.00 84.88 82 LEU A C 1
ATOM 646 O O . LEU A 1 82 ? 14.177 3.883 -3.041 1.00 84.88 82 LEU A O 1
ATOM 650 N N . HIS A 1 83 ? 15.845 2.480 -2.552 1.00 84.81 83 HIS A N 1
ATOM 651 C CA . HIS A 1 83 ? 16.285 3.194 -1.352 1.00 84.81 83 HIS A CA 1
ATOM 652 C C . HIS A 1 83 ? 16.904 4.580 -1.633 1.00 84.81 83 HIS A C 1
ATOM 654 O O . HIS A 1 83 ? 17.093 5.345 -0.694 1.00 84.81 83 HIS A O 1
ATOM 660 N N . LEU A 1 84 ? 17.239 4.899 -2.890 1.00 83.50 84 LEU A N 1
ATOM 661 C CA . LEU A 1 84 ? 17.804 6.191 -3.300 1.00 83.50 84 LEU A CA 1
ATOM 662 C C . LEU A 1 84 ? 16.741 7.222 -3.693 1.00 83.50 84 LEU A C 1
ATOM 664 O O . LEU A 1 84 ? 17.088 8.376 -3.937 1.00 83.50 84 LEU A O 1
ATOM 668 N N . VAL A 1 85 ? 15.473 6.815 -3.797 1.00 85.69 85 VAL A N 1
ATOM 669 C CA . VAL A 1 85 ? 14.375 7.689 -4.221 1.00 85.69 85 VAL A CA 1
ATOM 670 C C . VAL A 1 85 ? 14.100 8.726 -3.140 1.00 85.69 85 VAL A C 1
ATOM 672 O O . VAL A 1 85 ? 13.859 8.378 -1.984 1.00 85.69 85 VAL A O 1
ATOM 675 N N . GLN A 1 86 ? 14.128 10.001 -3.518 1.00 78.69 86 GLN A N 1
ATOM 676 C CA . GLN A 1 86 ? 13.769 11.109 -2.643 1.00 78.69 86 GLN A CA 1
ATOM 677 C C . GLN A 1 86 ? 12.292 11.449 -2.851 1.00 78.69 86 GLN A C 1
ATOM 679 O O . GLN A 1 86 ? 11.806 11.500 -3.980 1.00 78.69 86 GLN A O 1
ATOM 684 N N . SER A 1 87 ? 11.548 11.670 -1.766 1.00 67.62 87 SER A N 1
ATOM 685 C CA . SER A 1 87 ? 10.179 12.162 -1.889 1.00 67.62 87 SER A CA 1
ATOM 686 C C . SER A 1 87 ? 10.213 13.625 -2.338 1.00 67.62 87 SER A C 1
ATOM 688 O O . SER A 1 87 ? 10.718 14.484 -1.620 1.00 67.62 87 SER A O 1
ATOM 690 N N . SER A 1 88 ? 9.668 13.919 -3.521 1.00 53.16 88 SER A N 1
ATOM 691 C CA . SER A 1 88 ? 9.486 15.300 -4.001 1.00 53.16 88 SER A CA 1
ATOM 692 C C . SER A 1 88 ? 8.348 16.026 -3.269 1.00 53.16 88 SER A C 1
ATOM 694 O O . SER A 1 88 ? 8.252 17.249 -3.336 1.00 53.16 88 SER A O 1
ATOM 696 N N . VAL A 1 89 ? 7.499 15.295 -2.532 1.00 48.00 89 VAL A N 1
ATOM 697 C CA . VAL A 1 89 ? 6.743 15.898 -1.431 1.00 48.00 89 VAL A CA 1
ATOM 698 C C . VAL A 1 89 ? 7.781 16.174 -0.351 1.00 48.00 89 VAL A C 1
ATOM 700 O O . VAL A 1 89 ? 8.432 15.211 0.074 1.00 48.00 89 VAL A O 1
ATOM 703 N N . PRO A 1 90 ? 7.985 17.427 0.093 1.00 41.19 90 PRO A N 1
ATOM 704 C CA . PRO A 1 90 ? 8.714 17.628 1.325 1.00 41.19 90 PRO A CA 1
ATOM 705 C C . PRO A 1 90 ? 7.994 16.766 2.358 1.00 41.19 90 PRO A C 1
ATOM 707 O O . PRO A 1 90 ? 6.850 17.040 2.713 1.00 41.19 90 PRO A O 1
ATOM 710 N N . HIS A 1 91 ? 8.643 15.693 2.817 1.00 42.66 91 HIS A N 1
ATOM 711 C CA . HIS A 1 91 ? 8.430 15.256 4.181 1.00 42.66 91 HIS A CA 1
ATOM 712 C C . HIS A 1 91 ? 8.668 16.543 4.946 1.00 42.66 91 HIS A C 1
ATOM 714 O O . HIS A 1 91 ? 9.810 17.009 4.938 1.00 42.66 91 HIS A O 1
ATOM 720 N N . ALA A 1 92 ? 7.586 17.210 5.375 1.00 43.06 92 ALA A N 1
ATOM 721 C CA . ALA A 1 92 ? 7.676 18.441 6.131 1.00 43.06 92 ALA A CA 1
ATOM 722 C C . ALA A 1 92 ? 8.690 18.098 7.203 1.00 43.06 92 ALA A C 1
ATOM 724 O O . ALA A 1 92 ? 8.453 17.191 8.004 1.00 43.06 92 ALA A O 1
ATOM 725 N N . ALA A 1 93 ? 9.897 18.652 7.046 1.00 39.62 93 ALA A N 1
ATOM 726 C CA . ALA A 1 93 ? 10.994 18.367 7.938 1.00 39.62 93 ALA A CA 1
ATOM 727 C C . ALA A 1 93 ? 10.386 18.603 9.300 1.00 39.62 93 ALA A C 1
ATOM 729 O O . ALA A 1 93 ? 9.840 19.695 9.460 1.00 39.62 93 ALA A O 1
ATOM 730 N N . LYS A 1 94 ? 10.347 17.561 10.152 1.00 42.06 94 LYS A N 1
ATOM 731 C CA . LYS A 1 94 ? 9.758 17.627 11.491 1.00 42.06 94 LYS A CA 1
ATOM 732 C C . LYS A 1 94 ? 9.987 19.046 11.990 1.00 42.06 94 LYS A C 1
ATOM 734 O O . LYS A 1 94 ? 11.159 19.377 12.204 1.00 42.06 94 LYS A O 1
ATOM 739 N N . PRO A 1 95 ? 8.961 19.915 12.044 1.00 36.59 95 PRO A N 1
ATOM 740 C CA . PRO A 1 95 ? 9.164 21.145 12.760 1.00 36.59 95 PRO A CA 1
ATOM 741 C C . PRO A 1 95 ? 9.560 20.666 14.151 1.00 36.59 95 PRO A C 1
ATOM 743 O O . PRO A 1 95 ? 8.936 19.746 14.694 1.00 36.59 95 PRO A O 1
ATOM 746 N N . ASP A 1 96 ? 10.680 21.183 14.657 1.00 45.09 96 ASP A N 1
ATOM 747 C CA . ASP A 1 96 ? 10.991 21.058 16.075 1.00 45.09 96 ASP A CA 1
ATOM 748 C C . ASP A 1 96 ? 9.687 21.266 16.853 1.00 45.09 96 ASP A C 1
ATOM 750 O O . ASP A 1 96 ? 8.887 22.101 16.421 1.00 45.09 96 ASP A O 1
ATOM 754 N N . PRO A 1 97 ? 9.431 20.510 17.935 1.00 40.28 97 PRO A N 1
ATOM 755 C CA . PRO A 1 97 ? 8.220 20.665 18.723 1.00 40.28 97 PRO A CA 1
ATOM 756 C C . PRO A 1 97 ? 8.206 22.083 19.300 1.00 40.28 97 PRO A C 1
ATOM 758 O O . PRO A 1 97 ? 8.737 22.355 20.374 1.00 40.28 97 PRO A O 1
ATOM 761 N N . THR A 1 98 ? 7.663 23.019 18.532 1.00 45.12 98 THR A N 1
ATOM 762 C CA . THR A 1 98 ? 7.318 24.348 18.984 1.00 45.12 98 THR A CA 1
ATOM 763 C C . THR A 1 98 ? 5.989 24.218 19.709 1.00 45.12 98 THR A C 1
ATOM 765 O O . THR A 1 98 ? 5.095 23.540 19.201 1.00 45.12 98 THR A O 1
ATOM 768 N N . PRO A 1 99 ? 5.844 24.856 20.874 1.00 46.59 99 PRO A N 1
ATOM 769 C CA . PRO A 1 99 ? 4.744 24.626 21.806 1.00 46.59 99 PRO A CA 1
ATOM 770 C C . PRO A 1 99 ? 3.379 25.155 21.330 1.00 46.59 99 PRO A C 1
ATOM 772 O O . PRO A 1 99 ? 2.432 25.127 22.099 1.00 46.59 99 PRO A O 1
ATOM 775 N N . ASP A 1 100 ? 3.231 25.583 20.074 1.00 46.16 100 ASP A N 1
ATOM 776 C CA . ASP A 1 100 ? 1.952 26.048 19.515 1.00 46.16 100 ASP A CA 1
ATOM 777 C C . ASP A 1 100 ? 1.091 24.871 18.991 1.00 46.16 100 ASP A C 1
ATOM 779 O O . ASP A 1 100 ? 0.495 24.933 17.913 1.00 46.16 100 ASP A O 1
ATOM 783 N N . LEU A 1 101 ? 1.055 23.766 19.744 1.00 50.88 101 LEU A N 1
ATOM 784 C CA . LEU A 1 101 ? 0.252 22.562 19.476 1.00 50.88 101 LEU A CA 1
ATOM 785 C C . LEU A 1 101 ? -1.241 22.758 19.807 1.00 50.88 101 LEU A C 1
ATOM 787 O O . LEU A 1 101 ? -2.078 21.987 19.338 1.00 50.88 101 LEU A O 1
ATOM 791 N N . ASP A 1 102 ? -1.588 23.810 20.547 1.00 56.38 102 ASP A N 1
ATOM 792 C CA . ASP A 1 102 ? -2.893 23.913 21.208 1.00 56.38 102 ASP A CA 1
ATOM 793 C C . ASP A 1 102 ? -4.021 24.371 20.274 1.00 56.38 102 ASP A C 1
ATOM 795 O O . ASP A 1 102 ? -5.107 23.798 20.278 1.00 56.38 102 ASP A O 1
ATOM 799 N N . VAL A 1 103 ? -3.771 25.354 19.404 1.00 56.69 103 VAL A N 1
ATOM 800 C CA . VAL A 1 103 ? -4.845 25.964 18.591 1.00 56.69 103 VAL A CA 1
ATOM 801 C C . VAL A 1 103 ? -5.261 25.057 17.427 1.00 56.69 103 VAL A C 1
ATOM 803 O O . VAL A 1 103 ? -6.443 24.879 17.149 1.00 56.69 103 VAL A O 1
ATOM 806 N N . ASN A 1 104 ? -4.295 24.411 16.765 1.00 66.94 104 ASN A N 1
ATOM 807 C CA . ASN A 1 104 ? -4.574 23.589 15.581 1.00 66.94 104 ASN A CA 1
ATOM 808 C C . ASN A 1 104 ? -5.198 22.230 15.948 1.00 66.94 104 ASN A C 1
ATOM 810 O O . ASN A 1 104 ? -5.973 21.667 15.176 1.00 66.94 104 ASN A O 1
ATOM 814 N N . THR A 1 105 ? -4.875 21.696 17.128 1.00 70.06 105 THR A N 1
ATOM 815 C CA . THR A 1 105 ? -5.388 20.397 17.588 1.00 70.06 105 THR A CA 1
ATOM 816 C C . THR A 1 105 ? -6.858 20.500 17.992 1.00 70.06 105 THR A C 1
ATOM 818 O O . THR A 1 105 ? -7.665 19.674 17.558 1.00 70.06 105 THR A O 1
ATOM 821 N N . VAL A 1 106 ? -7.231 21.549 18.736 1.00 70.94 106 VAL A N 1
ATOM 822 C CA . VAL A 1 106 ? -8.622 21.802 19.151 1.00 70.94 106 VAL A CA 1
ATOM 823 C C . VAL A 1 106 ? -9.503 22.113 17.944 1.00 70.94 106 VAL A C 1
ATOM 825 O O . VAL A 1 106 ? -10.562 21.504 17.791 1.00 70.94 106 VAL A O 1
ATOM 828 N N . GLU A 1 107 ? -9.044 22.969 17.027 1.00 75.06 107 GLU A N 1
ATOM 829 C CA . GLU A 1 107 ? -9.791 23.303 15.810 1.00 75.06 107 GLU A CA 1
ATOM 830 C C . GLU A 1 107 ? -10.088 22.053 14.959 1.00 75.06 107 GLU A C 1
ATOM 832 O O . GLU A 1 107 ? -11.209 21.849 14.483 1.00 75.06 107 GLU A O 1
ATOM 837 N N . ARG A 1 108 ? -9.099 21.170 14.781 1.00 73.75 108 ARG A N 1
ATOM 838 C CA . ARG A 1 108 ? -9.269 19.935 13.999 1.00 73.75 108 ARG A CA 1
ATOM 839 C C . ARG A 1 108 ? -10.163 18.918 14.688 1.00 73.75 108 ARG A C 1
ATOM 841 O O . ARG A 1 108 ? -11.001 18.305 14.025 1.00 73.75 108 ARG A O 1
ATOM 848 N N . ALA A 1 109 ? -10.012 18.750 15.998 1.00 74.69 109 ALA A N 1
ATOM 849 C CA . ALA A 1 109 ? -10.881 17.882 16.775 1.00 74.69 109 ALA A CA 1
ATOM 850 C C . ALA A 1 109 ? -12.336 18.372 16.724 1.00 74.69 109 ALA A C 1
ATOM 852 O O . ALA A 1 109 ? -13.232 17.570 16.467 1.00 74.69 109 ALA A O 1
ATOM 853 N N . ALA A 1 110 ? -12.573 19.682 16.847 1.00 78.50 110 ALA A N 1
ATOM 854 C CA . ALA A 1 110 ? -13.906 20.277 16.751 1.00 78.50 110 ALA A CA 1
ATOM 855 C C . ALA A 1 110 ? -14.559 20.003 15.388 1.00 78.50 110 ALA A C 1
ATOM 857 O O . ALA A 1 110 ? -15.690 19.513 15.327 1.00 78.50 110 ALA A O 1
ATOM 858 N N . ARG A 1 111 ? -13.818 20.190 14.284 1.00 75.94 111 ARG A N 1
ATOM 859 C CA . ARG A 1 111 ? -14.305 19.859 12.930 1.00 75.94 111 ARG A CA 1
ATOM 860 C C . ARG A 1 111 ? -14.722 18.394 12.801 1.00 75.94 111 ARG A C 1
ATOM 862 O O . ARG A 1 111 ? -15.783 18.107 12.246 1.00 75.94 111 ARG A O 1
ATOM 869 N N . LEU A 1 112 ? -13.925 17.471 13.335 1.00 75.75 112 LEU A N 1
ATOM 870 C CA . LEU A 1 112 ? -14.220 16.037 13.281 1.00 75.75 112 LEU A CA 1
ATOM 871 C C . LEU A 1 112 ? -15.415 15.657 14.159 1.00 75.75 112 LEU A C 1
ATOM 873 O O . LEU A 1 112 ? -16.301 14.914 13.728 1.00 75.75 112 LEU A O 1
ATOM 877 N N . LEU A 1 113 ? -15.503 16.219 15.361 1.00 76.19 113 LEU A N 1
ATOM 878 C CA . LEU A 1 113 ? -16.619 16.014 16.286 1.00 76.19 113 LEU A CA 1
ATOM 879 C C . LEU A 1 113 ? -17.892 16.726 15.816 1.00 76.19 113 LEU A C 1
ATOM 881 O O . LEU A 1 113 ? -18.998 16.291 16.129 1.00 76.19 113 LEU A O 1
ATOM 885 N N . GLY A 1 114 ? -17.775 17.686 14.895 1.00 74.19 114 GLY A N 1
ATOM 886 C CA . GLY A 1 114 ? -18.894 18.461 14.355 1.00 74.19 114 GLY A CA 1
ATOM 887 C C . GLY A 1 114 ? -19.498 19.411 15.383 1.00 74.19 114 GLY A C 1
ATOM 888 O O . GLY A 1 114 ? -20.677 19.738 15.269 1.00 74.19 114 GLY A O 1
ATOM 889 N N . CYS A 1 115 ? -18.703 19.803 16.374 1.00 74.88 115 CYS A N 1
ATOM 890 C CA . CYS A 1 115 ? -18.993 20.876 17.315 1.00 74.88 115 CYS A CA 1
ATOM 891 C C . CYS A 1 115 ? -18.198 22.129 16.922 1.00 74.88 115 CYS A C 1
ATOM 893 O O . CYS A 1 115 ? -17.284 22.069 16.091 1.00 74.88 115 CYS A O 1
ATOM 895 N N . SER A 1 116 ? -18.563 23.280 17.483 1.00 78.75 116 SER A N 1
ATOM 896 C CA . SER A 1 116 ? -17.753 24.488 17.318 1.00 78.75 116 SER A CA 1
ATOM 897 C C . SER A 1 116 ? -16.467 24.406 18.150 1.00 78.75 116 SER A C 1
ATOM 899 O O . SER A 1 116 ? -16.402 23.724 19.173 1.00 78.75 116 SER A O 1
ATOM 901 N N . GLU A 1 117 ? -15.422 25.107 17.709 1.00 75.75 117 GLU A N 1
ATOM 902 C CA . GLU A 1 117 ? -14.173 25.237 18.474 1.00 75.75 117 GLU A CA 1
ATOM 903 C C . GLU A 1 117 ? -14.440 25.818 19.870 1.00 75.75 117 GLU A C 1
ATOM 905 O O . GLU A 1 117 ? -13.879 25.359 20.861 1.00 75.75 117 GLU A O 1
ATOM 910 N N . GLU A 1 118 ? -15.361 26.777 19.953 1.00 73.81 118 GLU A N 1
ATOM 911 C CA . GLU A 1 118 ? -15.807 27.415 21.192 1.00 73.81 118 GLU A CA 1
ATOM 912 C C . GLU A 1 118 ? -16.474 26.404 22.140 1.00 73.81 118 GLU A C 1
ATOM 914 O O . GLU A 1 118 ? -16.145 26.369 23.323 1.00 73.81 118 GLU A O 1
ATOM 919 N N . GLU A 1 119 ? -17.351 25.530 21.630 1.00 74.12 119 GLU A N 1
ATOM 920 C CA . GLU A 1 119 ? -17.970 24.444 22.407 1.00 74.12 119 GLU A CA 1
ATOM 921 C C . GLU A 1 119 ? -16.927 23.473 22.963 1.00 74.12 119 GLU A C 1
ATOM 923 O O . GLU A 1 119 ? -16.987 23.102 24.135 1.00 74.12 119 GLU A O 1
ATOM 928 N N . LEU A 1 120 ? -15.956 23.073 22.140 1.00 75.19 120 LEU A N 1
ATOM 929 C CA . LEU A 1 120 ? -14.915 22.138 22.560 1.00 75.19 120 LEU A CA 1
ATOM 930 C C . LEU A 1 120 ? -13.943 22.774 23.561 1.00 75.19 120 LEU A C 1
ATOM 932 O O . LEU A 1 120 ? -13.531 22.120 24.513 1.00 75.19 120 LEU A O 1
ATOM 936 N N . THR A 1 121 ? -13.620 24.053 23.379 1.00 73.88 121 THR A N 1
ATOM 937 C CA . THR A 1 121 ? -12.764 24.815 24.298 1.00 73.88 121 THR A CA 1
ATOM 938 C C . THR A 1 121 ? -13.433 24.979 25.658 1.00 73.88 121 THR A C 1
ATOM 940 O O . THR A 1 121 ? -12.783 24.787 26.679 1.00 73.88 121 THR A O 1
ATOM 943 N N . VAL A 1 122 ? -14.741 25.259 25.692 1.00 76.75 122 VAL A N 1
ATOM 944 C CA . VAL A 1 122 ? -15.510 25.309 26.946 1.00 76.75 122 VAL A CA 1
ATOM 945 C C . VAL A 1 122 ? -15.487 23.953 27.655 1.00 76.75 122 VAL A C 1
ATOM 947 O O . 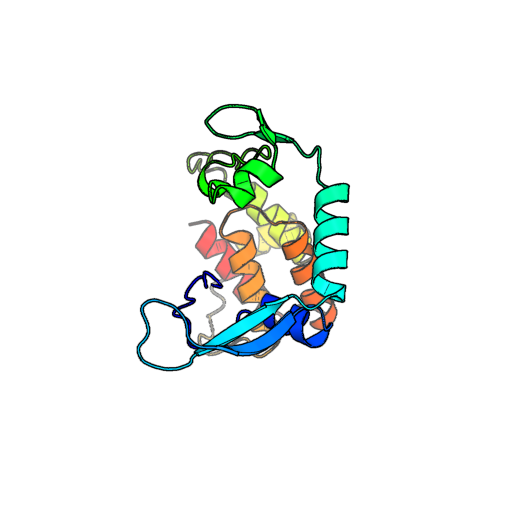VAL A 1 122 ? -15.287 23.913 28.863 1.00 76.75 122 VAL A O 1
ATOM 950 N N . LEU A 1 123 ? -15.627 22.844 26.921 1.00 71.88 123 LEU A N 1
ATOM 951 C CA . LEU A 1 123 ? -15.526 21.494 27.493 1.00 71.88 123 LEU A CA 1
ATOM 952 C C . LEU A 1 123 ? -14.118 21.171 28.024 1.00 71.88 123 LEU A C 1
ATOM 954 O O 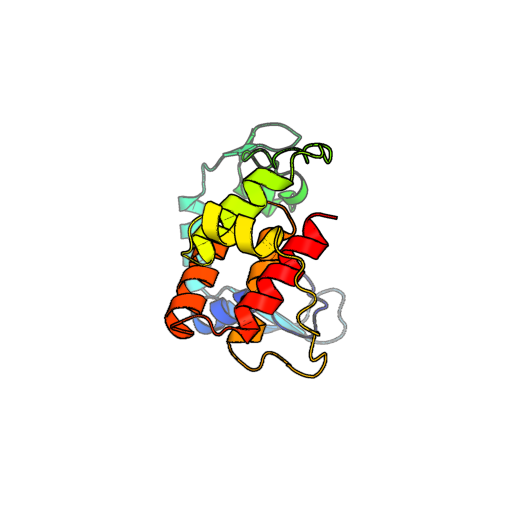. LEU A 1 123 ? -13.993 20.482 29.028 1.00 71.88 123 LEU A O 1
ATOM 958 N N . LEU A 1 124 ? -13.063 21.674 27.379 1.00 69.44 124 LEU A N 1
ATOM 959 C CA . LEU A 1 124 ? -11.674 21.486 27.816 1.00 69.44 124 LEU A CA 1
ATOM 960 C C . LEU A 1 124 ? -11.311 22.323 29.056 1.00 69.44 124 LEU A C 1
ATOM 962 O O . LEU A 1 124 ? -10.503 21.875 29.868 1.00 69.44 124 LEU A O 1
ATOM 966 N N . ASP A 1 125 ? -11.876 23.528 29.183 1.00 66.25 125 ASP A N 1
ATOM 967 C CA . ASP A 1 125 ? -11.589 24.481 30.269 1.00 66.25 125 ASP A CA 1
ATOM 968 C C . ASP A 1 125 ? -12.488 24.257 31.503 1.00 66.25 125 ASP A C 1
ATOM 970 O O . ASP A 1 125 ? -12.152 24.639 32.629 1.00 66.25 125 ASP A O 1
ATOM 974 N N . GLU A 1 126 ? -13.630 23.582 31.329 1.00 64.31 126 GLU A N 1
ATOM 975 C CA . GLU A 1 126 ? -14.403 23.062 32.451 1.00 64.31 126 GLU A CA 1
ATOM 976 C C . GLU A 1 126 ? -13.547 22.052 33.238 1.00 64.31 126 GLU A C 1
ATOM 978 O O . GLU A 1 126 ? -13.020 21.098 32.661 1.00 64.31 126 GLU A O 1
ATOM 983 N N . PRO A 1 127 ? -13.433 22.174 34.576 1.00 51.09 127 PRO A N 1
ATOM 984 C CA . PRO A 1 127 ? -12.815 21.139 35.381 1.00 51.09 127 PRO A CA 1
ATOM 985 C C . PRO A 1 127 ? -13.729 19.917 35.328 1.00 51.09 127 PRO A C 1
ATOM 987 O O . PRO A 1 127 ? -14.618 19.751 36.166 1.00 51.09 127 PRO A O 1
ATOM 990 N N . HIS A 1 128 ? -13.507 19.037 34.356 1.00 50.53 128 HIS A N 1
ATOM 991 C CA . HIS A 1 128 ? -14.092 17.709 34.305 1.00 50.53 128 HIS A CA 1
ATOM 992 C C . HIS A 1 128 ? -13.497 16.863 35.447 1.00 50.53 128 HIS A C 1
ATOM 994 O O . HIS A 1 128 ? -12.760 15.907 35.262 1.00 50.53 128 HIS A O 1
ATOM 1000 N N . HIS A 1 129 ? -13.863 17.213 36.682 1.00 44.91 129 HIS A N 1
ATOM 1001 C CA . HIS A 1 129 ? -13.958 16.308 37.822 1.00 44.91 129 HIS A CA 1
ATOM 1002 C C . HIS A 1 129 ? -15.271 15.507 37.751 1.00 44.91 129 HIS A C 1
ATOM 1004 O O . HIS A 1 129 ? -15.810 15.070 38.772 1.00 44.91 129 HIS A O 1
ATOM 1010 N N . ALA A 1 130 ? -15.806 15.288 36.547 1.00 44.44 130 ALA A N 1
ATOM 1011 C CA . ALA A 1 130 ? -16.697 14.171 36.327 1.00 44.44 130 ALA A CA 1
ATOM 1012 C C . ALA A 1 130 ? -15.828 12.932 36.518 1.00 44.44 130 ALA A C 1
ATOM 1014 O O . ALA A 1 130 ? -14.982 12.626 35.685 1.00 44.44 130 ALA A O 1
ATOM 1015 N N . ARG A 1 131 ? -15.961 12.315 37.698 1.00 45.06 131 ARG A N 1
ATOM 1016 C CA . ARG A 1 131 ? -15.439 10.990 38.024 1.00 45.06 131 ARG A CA 1
ATOM 1017 C C . ARG A 1 131 ? -15.390 10.169 36.741 1.00 45.06 131 ARG A C 1
ATOM 1019 O O . ARG A 1 131 ? -16.451 9.810 36.236 1.00 45.06 131 ARG A O 1
ATOM 1026 N N . MET A 1 132 ? -14.188 9.889 36.238 1.00 45.78 132 MET A N 1
ATOM 1027 C CA . MET A 1 132 ? -14.028 8.745 35.362 1.00 45.78 132 MET A CA 1
ATOM 1028 C C . MET A 1 132 ? -14.664 7.597 36.128 1.00 45.78 132 MET A C 1
ATOM 1030 O O . MET A 1 132 ? -14.186 7.215 37.200 1.00 45.78 132 MET A O 1
ATOM 1034 N N . ASP A 1 133 ? -15.776 7.085 35.625 1.00 46.25 133 ASP A N 1
ATOM 1035 C CA . ASP A 1 133 ? -16.017 5.690 35.866 1.00 46.25 133 ASP A CA 1
ATOM 1036 C C . ASP A 1 133 ? -14.962 5.010 34.993 1.00 46.25 133 ASP A C 1
ATOM 1038 O O . ASP A 1 133 ? -15.153 4.845 33.794 1.00 46.25 133 ASP A O 1
ATOM 1042 N N . GLU A 1 134 ? -13.795 4.690 35.566 1.00 48.25 134 GLU A N 1
ATOM 1043 C CA . GLU A 1 134 ? -12.762 3.869 34.906 1.00 48.25 134 GLU A CA 1
ATOM 1044 C C . GLU A 1 134 ? -13.350 2.539 34.379 1.00 48.25 134 GLU A C 1
ATOM 1046 O O . GLU A 1 134 ? -12.675 1.800 33.666 1.00 48.25 134 GLU A O 1
ATOM 1051 N N . SER A 1 135 ? -14.606 2.222 34.724 1.00 45.28 135 SER A N 1
ATOM 1052 C CA . SER A 1 135 ? -15.378 1.096 34.215 1.00 45.28 135 SER A CA 1
ATOM 1053 C C . SER A 1 135 ? -16.174 1.356 32.925 1.00 45.28 135 SER A C 1
ATOM 1055 O O . SER A 1 135 ? -16.663 0.388 32.341 1.00 45.28 135 SER A O 1
ATOM 1057 N N . ALA A 1 136 ? -16.293 2.600 32.440 1.00 53.78 136 ALA A N 1
ATOM 1058 C CA . ALA A 1 136 ? -16.971 2.914 31.179 1.00 53.78 136 ALA A CA 1
ATOM 1059 C C . ALA A 1 136 ? -16.078 2.542 29.986 1.00 53.78 136 ALA A C 1
ATOM 1061 O O . ALA A 1 136 ? -15.453 3.383 29.346 1.00 53.78 136 ALA A O 1
ATOM 1062 N N . THR A 1 137 ? -15.985 1.249 29.691 1.00 60.66 137 THR A N 1
ATOM 1063 C CA . THR A 1 137 ? -15.304 0.768 28.493 1.00 60.66 137 THR A CA 1
ATOM 1064 C C . THR A 1 137 ? -16.118 1.156 27.267 1.00 60.66 137 THR A C 1
ATOM 1066 O O . THR A 1 137 ? -17.237 0.674 27.101 1.00 60.66 137 THR A O 1
ATOM 1069 N N . LEU A 1 138 ? -15.552 1.987 26.387 1.00 68.50 138 LEU A N 1
ATOM 1070 C CA . LEU A 1 138 ? -16.091 2.132 25.036 1.00 68.50 138 LEU A CA 1
ATOM 1071 C C . LEU A 1 138 ? -16.075 0.748 24.373 1.00 68.50 138 LEU A C 1
ATOM 1073 O O . LEU A 1 138 ? -15.037 0.082 24.330 1.00 68.50 138 LEU A O 1
ATOM 1077 N N . GLU A 1 139 ? -17.217 0.299 23.862 1.00 72.19 139 GLU A N 1
ATOM 1078 C CA . GLU A 1 139 ? -17.331 -0.980 23.163 1.00 72.19 139 GLU A CA 1
ATOM 1079 C C . GLU A 1 139 ? -17.620 -0.770 21.673 1.00 72.19 139 GLU A C 1
ATOM 1081 O O . GLU A 1 139 ? -18.232 0.206 21.241 1.00 72.19 139 GLU A O 1
ATOM 1086 N N . GLY A 1 140 ? -17.167 -1.718 20.851 1.00 79.38 140 GLY A N 1
ATOM 1087 C CA . GLY A 1 140 ? -17.508 -1.751 19.431 1.00 79.38 140 GLY A CA 1
ATOM 1088 C C . GLY A 1 140 ? -16.997 -0.539 18.646 1.00 79.38 140 GLY A C 1
ATOM 1089 O O . GLY A 1 140 ? -15.793 -0.292 18.584 1.00 79.38 140 GLY A O 1
ATOM 1090 N N . ALA A 1 141 ? -17.907 0.171 17.976 1.00 80.00 141 ALA A N 1
ATOM 1091 C CA . ALA A 1 141 ? -17.564 1.232 17.029 1.00 80.00 141 ALA A CA 1
ATOM 1092 C C . ALA A 1 141 ? -16.969 2.480 17.705 1.00 80.00 141 ALA A C 1
ATOM 1094 O O . ALA A 1 141 ? -16.120 3.141 17.109 1.00 80.00 141 ALA A O 1
ATOM 1095 N N . GLU A 1 142 ? -17.352 2.771 18.951 1.00 82.81 142 GLU A N 1
ATOM 1096 C CA . GLU A 1 142 ? -16.902 3.963 19.684 1.00 82.81 142 GLU A CA 1
ATOM 1097 C C . GLU A 1 142 ? -15.422 3.869 20.060 1.00 82.81 142 GLU A C 1
ATOM 1099 O O . GLU A 1 142 ? -14.654 4.803 19.834 1.00 82.81 142 GLU A O 1
ATOM 1104 N N . ALA A 1 143 ? -14.990 2.699 20.540 1.00 82.75 143 ALA A N 1
ATOM 1105 C CA . ALA A 1 143 ? -13.581 2.425 20.815 1.00 82.75 143 ALA A CA 1
ATOM 1106 C C . ALA A 1 143 ? -12.723 2.485 19.545 1.00 82.75 143 ALA A C 1
ATOM 1108 O O . ALA A 1 143 ? -11.596 2.981 19.575 1.00 82.75 143 ALA A O 1
ATOM 1109 N N . VAL A 1 144 ? -13.257 1.997 18.419 1.00 84.69 144 VAL A N 1
ATOM 1110 C CA . VAL A 1 144 ? -12.567 2.067 17.124 1.00 84.69 144 VAL A CA 1
ATOM 1111 C C . VAL A 1 144 ? -12.421 3.518 16.674 1.00 84.69 144 VAL A C 1
ATOM 1113 O O . VAL A 1 144 ? -11.333 3.912 16.258 1.00 84.69 144 VAL A O 1
ATOM 1116 N N . PHE A 1 145 ? -13.474 4.326 16.801 1.00 87.00 145 PHE A N 1
ATOM 1117 C CA . PHE A 1 145 ? -13.421 5.750 16.488 1.00 87.00 145 PHE A CA 1
ATOM 1118 C C . PHE A 1 145 ? -12.396 6.487 17.350 1.00 87.00 145 PHE A C 1
ATOM 1120 O O . PHE A 1 145 ? -11.549 7.185 16.795 1.00 87.00 145 PHE A O 1
ATOM 1127 N N . LEU A 1 146 ? -12.402 6.279 18.671 1.00 84.94 146 LEU A N 1
ATOM 1128 C CA . LEU A 1 146 ? -11.440 6.917 19.572 1.00 84.94 146 LEU A CA 1
ATOM 1129 C C . LEU A 1 146 ? -9.993 6.517 19.239 1.00 84.94 146 LEU A C 1
ATOM 1131 O O . LEU A 1 146 ? -9.110 7.370 19.203 1.00 84.94 146 LEU A O 1
ATOM 1135 N N . ALA A 1 147 ? -9.743 5.240 18.939 1.00 83.44 147 ALA A N 1
ATOM 1136 C CA . ALA A 1 147 ? -8.412 4.768 18.558 1.00 83.44 147 ALA A CA 1
ATOM 1137 C C . ALA A 1 147 ? -7.932 5.378 17.228 1.00 83.44 147 ALA A C 1
ATOM 1139 O O . ALA A 1 147 ? -6.765 5.763 17.104 1.00 83.44 147 ALA A O 1
ATOM 1140 N N . CYS A 1 148 ? -8.823 5.490 16.236 1.00 84.44 148 CYS A N 1
ATOM 1141 C CA . CYS A 1 148 ? -8.530 6.169 14.975 1.00 84.44 148 CYS A CA 1
ATOM 1142 C C . CYS A 1 148 ? -8.271 7.664 15.189 1.00 84.44 148 CYS A C 1
ATOM 1144 O O . CYS A 1 148 ? -7.318 8.190 14.621 1.00 84.44 148 CYS A O 1
ATOM 1146 N N . LEU A 1 149 ? -9.067 8.323 16.034 1.00 85.31 149 LEU A N 1
ATOM 1147 C CA . LEU A 1 149 ? -8.918 9.741 16.351 1.00 85.31 149 LEU A CA 1
ATOM 1148 C C . LEU A 1 149 ? -7.583 10.013 17.050 1.00 85.31 149 LEU A C 1
ATOM 1150 O O . LEU A 1 149 ? -6.842 10.888 16.622 1.00 85.31 149 LEU A O 1
ATOM 1154 N N . HIS A 1 150 ? -7.229 9.214 18.056 1.00 84.06 150 HIS A N 1
ATOM 1155 C CA . HIS A 1 150 ? -5.922 9.289 18.708 1.00 84.06 150 HIS A CA 1
ATOM 1156 C C . HIS A 1 150 ? -4.775 9.115 17.709 1.00 84.06 150 HIS A C 1
ATOM 1158 O O . HIS A 1 150 ? -3.814 9.875 17.729 1.00 84.06 150 HIS A O 1
ATOM 1164 N N . THR A 1 151 ? -4.889 8.139 16.803 1.00 83.44 151 THR A N 1
ATOM 1165 C CA . THR A 1 151 ? -3.855 7.893 15.788 1.00 83.44 151 THR A CA 1
ATOM 1166 C C . THR A 1 151 ? -3.691 9.092 14.851 1.00 83.44 151 THR A C 1
ATOM 1168 O O . THR A 1 151 ? -2.559 9.500 14.619 1.00 83.44 151 THR A O 1
ATOM 1171 N N . ALA A 1 152 ? -4.796 9.676 14.378 1.00 82.12 152 ALA A N 1
ATOM 1172 C CA . ALA A 1 152 ? -4.791 10.826 13.470 1.00 82.12 152 ALA A CA 1
ATOM 1173 C C . ALA A 1 152 ? -4.338 12.137 14.140 1.00 82.12 152 ALA A C 1
ATOM 1175 O O . ALA A 1 152 ? -3.858 13.046 13.472 1.00 82.12 152 ALA A O 1
ATOM 1176 N N . LEU A 1 153 ? -4.512 12.271 15.459 1.00 80.56 153 LEU A N 1
ATOM 1177 C CA . LEU A 1 153 ? -4.068 13.457 16.196 1.00 80.56 153 LEU A CA 1
ATOM 1178 C C . LEU A 1 153 ? -2.600 13.362 16.647 1.00 80.56 153 LEU A C 1
ATOM 1180 O O . LEU A 1 153 ? -1.984 14.390 16.914 1.00 80.56 153 LEU A O 1
ATOM 1184 N N . ASN A 1 154 ? -2.023 12.159 16.728 1.00 79.06 154 ASN A N 1
ATOM 1185 C CA . ASN A 1 154 ? -0.702 11.922 17.324 1.00 79.06 154 ASN A CA 1
ATOM 1186 C C . ASN A 1 154 ? 0.470 12.589 16.575 1.00 79.06 154 ASN A C 1
ATOM 1188 O O . ASN A 1 154 ? 1.488 12.904 17.187 1.00 79.06 154 ASN A O 1
ATOM 1192 N N . ASP A 1 155 ? 0.369 12.795 15.264 1.00 66.19 155 ASP A N 1
ATOM 1193 C CA . ASP A 1 155 ? 1.395 13.473 14.459 1.00 66.19 155 ASP A CA 1
ATOM 1194 C C . ASP A 1 155 ? 1.006 14.908 14.063 1.00 66.19 155 ASP A C 1
ATOM 1196 O O . ASP A 1 155 ? 1.706 15.543 13.270 1.00 66.19 155 ASP A O 1
ATOM 1200 N N . ALA A 1 156 ? -0.083 15.434 14.642 1.00 64.69 156 ALA A N 1
ATOM 1201 C CA . ALA A 1 156 ? -0.646 16.751 14.357 1.00 64.69 156 ALA A CA 1
ATOM 1202 C C . ALA A 1 156 ? -0.902 17.006 12.854 1.00 64.69 156 ALA A C 1
ATOM 1204 O O . ALA A 1 156 ? -0.974 18.163 12.422 1.00 64.69 156 ALA A O 1
ATOM 1205 N N . ILE A 1 157 ? -1.069 15.956 12.037 1.00 68.56 157 ILE A N 1
ATOM 1206 C CA . ILE A 1 157 ? -1.410 16.022 10.610 1.00 68.56 157 ILE A CA 1
ATOM 1207 C C . ILE A 1 157 ? -2.500 14.993 10.326 1.00 68.56 157 ILE A C 1
ATOM 1209 O O . ILE A 1 157 ? -2.240 13.806 10.259 1.00 68.56 157 ILE A O 1
ATOM 1213 N N . ILE A 1 158 ? -3.716 15.468 10.058 1.00 72.94 158 ILE A N 1
ATOM 1214 C CA . ILE A 1 158 ? -4.801 14.583 9.625 1.00 72.94 158 ILE A CA 1
ATOM 1215 C C . ILE A 1 158 ? -4.759 14.522 8.104 1.00 72.94 158 ILE A C 1
ATOM 1217 O O . ILE A 1 158 ? -4.958 15.537 7.431 1.00 72.94 158 ILE A O 1
ATOM 1221 N N . THR A 1 159 ? -4.444 13.353 7.557 1.00 77.44 159 THR A N 1
ATOM 1222 C CA . THR A 1 159 ? -4.445 13.124 6.109 1.00 77.44 159 THR A CA 1
ATOM 1223 C C . THR A 1 159 ? -5.872 13.014 5.560 1.00 77.44 159 THR A C 1
ATOM 1225 O O . THR A 1 159 ? -6.813 12.706 6.290 1.00 77.44 159 THR A O 1
ATOM 1228 N N . GLU A 1 160 ? -6.039 13.225 4.249 1.00 73.88 160 GLU A N 1
ATOM 1229 C CA . GLU A 1 160 ? -7.343 13.101 3.568 1.00 73.88 160 GLU A CA 1
ATOM 1230 C C . GLU A 1 160 ? -7.975 11.711 3.780 1.00 73.88 160 GLU A C 1
ATOM 1232 O O . GLU A 1 160 ? -9.181 11.588 3.998 1.00 73.88 160 GLU A O 1
ATOM 1237 N N . ASP A 1 161 ? -7.149 10.660 3.790 1.00 73.62 161 ASP A N 1
ATOM 1238 C CA . ASP A 1 161 ? -7.598 9.290 4.038 1.00 73.62 161 ASP A CA 1
ATOM 1239 C C . ASP A 1 161 ? -8.074 9.090 5.490 1.00 73.62 161 ASP A C 1
ATOM 1241 O O . ASP A 1 161 ? -9.078 8.414 5.728 1.00 73.62 161 ASP A O 1
ATOM 1245 N N . GLU A 1 162 ? -7.394 9.684 6.472 1.00 82.00 162 GLU A N 1
ATOM 1246 C CA . GLU A 1 162 ? -7.777 9.601 7.889 1.00 82.00 162 GLU A CA 1
ATOM 1247 C C . GLU A 1 162 ? -9.057 10.383 8.180 1.00 82.00 162 GLU A C 1
ATOM 1249 O O . GLU A 1 162 ? -9.946 9.876 8.869 1.00 82.00 162 GLU A O 1
ATOM 1254 N N . GLU A 1 163 ? -9.201 11.572 7.595 1.00 79.56 163 GLU A N 1
ATOM 1255 C CA . GLU A 1 163 ? -10.430 12.361 7.675 1.00 79.56 163 GLU A CA 1
ATOM 1256 C C . GLU A 1 163 ? -11.613 11.606 7.051 1.00 79.56 163 GLU A C 1
ATOM 1258 O O . GLU A 1 163 ? -12.697 11.542 7.642 1.00 79.56 163 GLU A O 1
ATOM 1263 N N . ALA A 1 164 ? -11.410 10.958 5.899 1.00 80.94 164 ALA A N 1
ATOM 1264 C CA . ALA A 1 164 ? -12.434 10.141 5.254 1.00 80.94 164 ALA A CA 1
ATOM 1265 C C . ALA A 1 164 ? -12.855 8.940 6.121 1.00 80.94 164 ALA A C 1
ATOM 1267 O O . ALA A 1 164 ? -14.047 8.616 6.202 1.00 80.94 164 ALA A O 1
ATOM 1268 N N . ILE A 1 165 ? -11.901 8.290 6.797 1.00 84.81 165 ILE A N 1
ATOM 1269 C CA . ILE A 1 165 ? -12.174 7.185 7.727 1.00 84.81 165 ILE A CA 1
ATOM 1270 C C . ILE A 1 165 ? -12.979 7.682 8.931 1.00 84.81 165 ILE A C 1
ATOM 1272 O O . ILE A 1 165 ? -14.016 7.096 9.248 1.00 84.81 165 ILE A O 1
ATOM 1276 N N . LEU A 1 166 ? -12.547 8.768 9.575 1.00 85.06 166 LEU A N 1
ATOM 1277 C CA . LEU A 1 166 ? -13.205 9.321 10.763 1.00 85.06 166 LEU A CA 1
ATOM 1278 C C . LEU A 1 166 ? -14.614 9.831 10.454 1.00 85.06 166 LEU A C 1
ATOM 1280 O O . LEU A 1 166 ? -15.549 9.548 11.202 1.00 85.06 166 LEU A O 1
ATOM 1284 N N . THR A 1 167 ? -14.792 10.498 9.313 1.00 84.12 167 THR A N 1
ATOM 1285 C CA . THR A 1 167 ? -16.103 10.963 8.838 1.00 84.12 167 THR A CA 1
ATOM 1286 C C . THR A 1 167 ? -17.062 9.796 8.632 1.00 84.12 167 THR A C 1
ATOM 1288 O O . THR A 1 167 ? -18.229 9.856 9.025 1.00 84.12 167 THR A O 1
ATOM 1291 N N . ARG A 1 168 ? -16.572 8.702 8.042 1.00 86.38 168 ARG A N 1
ATOM 1292 C CA . ARG A 1 168 ? -17.380 7.505 7.820 1.00 86.38 168 ARG A CA 1
ATOM 1293 C C . ARG A 1 168 ? -17.740 6.804 9.124 1.00 86.38 168 ARG A C 1
ATOM 1295 O O . ARG A 1 168 ? -18.900 6.444 9.298 1.00 86.38 168 ARG A O 1
ATOM 1302 N N . LEU A 1 169 ? -16.777 6.638 10.030 1.00 85.75 169 LEU A N 1
ATOM 1303 C CA . LEU A 1 169 ? -17.024 6.043 11.344 1.00 85.75 169 LEU A CA 1
ATOM 1304 C C . LEU A 1 169 ? -18.078 6.849 12.102 1.00 85.75 169 LEU A C 1
ATOM 1306 O O . LEU A 1 169 ? -19.058 6.279 12.567 1.00 85.75 169 LEU A O 1
ATOM 1310 N N . LYS A 1 170 ? -17.947 8.177 12.132 1.00 84.12 170 LYS A N 1
ATOM 1311 C CA . LYS A 1 170 ? -18.933 9.069 12.747 1.00 84.12 170 LYS A CA 1
ATOM 1312 C C . LYS A 1 170 ? -20.333 8.907 12.147 1.00 84.12 170 LYS A C 1
ATOM 1314 O O . LYS A 1 170 ? -21.313 8.852 12.883 1.00 84.12 170 LYS A O 1
ATOM 1319 N N . ALA A 1 171 ? -20.439 8.802 10.823 1.00 83.81 171 ALA A N 1
ATOM 1320 C CA . ALA A 1 171 ? -21.723 8.583 10.158 1.00 83.81 171 ALA A CA 1
ATOM 1321 C C . ALA A 1 171 ? -22.365 7.231 10.528 1.00 83.81 171 ALA A C 1
ATOM 1323 O O . ALA A 1 171 ? -23.590 7.137 10.579 1.00 83.81 171 ALA A O 1
ATOM 1324 N N . GLU A 1 172 ? -21.556 6.199 10.788 1.00 84.69 172 GLU A N 1
ATOM 1325 C CA . GLU A 1 172 ? -22.022 4.879 11.237 1.00 84.69 172 GLU A CA 1
ATOM 1326 C C . GLU A 1 172 ? -22.373 4.850 12.737 1.00 84.69 172 GLU A C 1
ATOM 1328 O O . GLU A 1 172 ? -23.284 4.127 13.133 1.00 84.69 172 GLU A O 1
ATOM 1333 N N . LEU A 1 173 ? -21.687 5.657 13.552 1.00 82.06 173 LEU A N 1
ATOM 1334 C CA . LEU A 1 173 ? -21.912 5.817 14.993 1.00 82.06 173 LEU A CA 1
ATOM 1335 C C . LEU A 1 173 ? -23.184 6.609 15.326 1.00 82.06 173 LEU A C 1
ATOM 1337 O O . LEU A 1 173 ? -23.850 6.319 16.316 1.00 82.06 173 LEU A O 1
ATOM 1341 N N . GLY A 1 174 ? -23.556 7.575 14.483 1.00 75.12 174 GLY A N 1
ATOM 1342 C CA . GLY A 1 174 ? -24.693 8.451 14.752 1.00 75.12 174 GLY A CA 1
ATOM 1343 C C . GLY A 1 174 ? -24.346 9.544 15.777 1.00 75.12 174 GLY A C 1
ATOM 1344 O O . GLY A 1 174 ? -23.227 10.059 15.747 1.00 75.12 174 GLY A O 1
ATOM 1345 N N . PRO A 1 175 ? -25.295 9.989 16.625 1.00 73.94 175 PRO A N 1
ATOM 1346 C CA . PRO A 1 175 ? -25.019 11.027 17.615 1.00 73.94 175 PRO A CA 1
ATOM 1347 C C . PRO A 1 175 ? -23.977 10.536 18.625 1.00 73.94 175 PRO A C 1
ATOM 1349 O O . PRO A 1 175 ? -24.086 9.428 19.140 1.00 73.94 175 PRO A O 1
ATOM 1352 N N . LEU A 1 176 ? -22.973 11.372 18.894 1.00 70.44 176 LEU A N 1
ATOM 1353 C CA . LEU A 1 176 ? -21.918 11.067 19.858 1.00 70.44 176 LEU A CA 1
ATOM 1354 C C . LEU A 1 176 ? -22.524 11.022 21.265 1.00 70.44 176 LEU A C 1
ATOM 1356 O O . LEU A 1 176 ? -23.147 11.995 21.694 1.00 70.44 176 LEU A O 1
ATOM 1360 N N . ASP A 1 177 ? -22.350 9.897 21.955 1.00 75.88 177 ASP A N 1
ATOM 1361 C CA . ASP A 1 177 ? -22.802 9.737 23.335 1.00 75.88 177 ASP A CA 1
ATOM 1362 C C . ASP A 1 177 ? -21.915 10.533 24.309 1.00 75.88 177 ASP A C 1
ATOM 1364 O O . ASP A 1 177 ? -20.745 10.824 24.035 1.00 75.88 177 ASP A O 1
ATOM 1368 N N . GLU A 1 178 ? -22.463 10.864 25.476 1.00 72.75 178 GLU A N 1
ATOM 1369 C CA . GLU A 1 178 ? -21.789 11.610 26.542 1.00 72.75 178 GLU A CA 1
ATOM 1370 C C . GLU A 1 178 ? -20.519 10.881 27.018 1.00 72.75 178 GLU A C 1
ATOM 1372 O O . GLU A 1 178 ? -19.484 11.509 27.257 1.00 72.75 178 GLU A O 1
ATOM 1377 N N . ALA A 1 179 ? -20.553 9.543 27.047 1.00 76.75 179 ALA A N 1
ATOM 1378 C CA . ALA A 1 179 ? -19.399 8.707 27.369 1.00 76.75 179 ALA A CA 1
ATOM 1379 C C . ALA A 1 179 ? -18.254 8.872 26.356 1.00 76.75 179 ALA A C 1
ATOM 1381 O O . ALA A 1 179 ? -17.099 9.040 26.752 1.00 76.75 179 ALA A O 1
ATOM 1382 N N . LEU A 1 180 ? -18.553 8.866 25.053 1.00 76.88 180 LEU A N 1
ATOM 1383 C CA . LEU A 1 180 ? -17.547 9.047 24.006 1.00 76.88 180 LEU A CA 1
ATOM 1384 C C . LEU A 1 180 ? -16.970 10.465 24.035 1.00 76.88 180 LEU A C 1
ATOM 1386 O O . LEU A 1 180 ? -15.753 10.627 23.959 1.00 76.88 180 LEU A O 1
ATOM 1390 N N . MET A 1 181 ? -17.817 11.482 24.208 1.00 77.00 181 MET A N 1
ATOM 1391 C CA . MET A 1 181 ? -17.369 12.874 24.308 1.00 77.00 181 MET A CA 1
ATOM 1392 C C . MET A 1 181 ? -16.435 13.085 25.505 1.00 77.00 181 MET A C 1
ATOM 1394 O O . MET A 1 181 ? -15.385 13.703 25.350 1.00 77.00 181 MET A O 1
ATOM 1398 N N . SER A 1 182 ? -16.739 12.494 26.663 1.00 80.25 182 SER A N 1
ATOM 1399 C CA . SER A 1 182 ? -15.860 12.542 27.839 1.00 80.25 182 SER A CA 1
ATOM 1400 C C . SER A 1 182 ? -14.475 11.928 27.572 1.00 80.25 182 SER A C 1
ATOM 1402 O O . SER A 1 182 ? -13.448 12.519 27.926 1.00 80.25 182 SER A O 1
ATOM 1404 N N . HIS A 1 183 ? -14.426 10.779 26.888 1.00 78.88 183 HIS A N 1
ATOM 1405 C CA . HIS A 1 183 ? -13.164 10.140 26.508 1.00 78.88 183 HIS A CA 1
ATOM 1406 C C . HIS A 1 183 ? -12.365 10.972 25.503 1.00 78.88 183 HIS A C 1
ATOM 1408 O O . HIS A 1 183 ? -11.146 11.065 25.623 1.00 78.88 183 HIS A O 1
ATOM 1414 N N . VAL A 1 184 ? -13.034 11.594 24.530 1.00 81.06 184 VAL A N 1
ATOM 1415 C CA . VAL A 1 184 ? -12.380 12.479 23.559 1.00 81.06 184 VAL A CA 1
ATOM 1416 C C . VAL A 1 184 ? -11.801 13.716 24.245 1.00 81.06 184 VAL A C 1
ATOM 1418 O O . VAL A 1 184 ? -10.665 14.084 23.962 1.00 81.06 184 VAL A O 1
ATOM 1421 N N . VAL A 1 185 ? -12.527 14.332 25.180 1.00 79.00 185 VAL A N 1
ATOM 1422 C CA . VAL A 1 185 ? -12.019 15.489 25.935 1.00 79.00 185 VAL A CA 1
ATOM 1423 C C . VAL A 1 185 ? -10.805 15.100 26.780 1.00 79.00 185 VAL A C 1
ATOM 1425 O O . VAL A 1 185 ? -9.812 15.820 26.790 1.00 79.00 185 VAL A O 1
ATOM 1428 N N . THR A 1 186 ? -10.836 13.929 27.421 1.00 81.38 186 THR A N 1
ATOM 1429 C CA . THR A 1 186 ? -9.694 13.421 28.202 1.00 81.38 186 THR A CA 1
ATOM 1430 C C . THR A 1 186 ? -8.481 13.161 27.311 1.00 81.38 186 THR A C 1
ATOM 1432 O O . THR A 1 186 ? -7.373 13.555 27.660 1.00 81.38 186 THR A O 1
ATOM 1435 N N . LEU A 1 187 ? -8.695 12.561 26.137 1.00 80.56 187 LEU A N 1
ATOM 1436 C CA . LEU A 1 187 ? -7.658 12.342 25.131 1.00 80.56 187 LEU A CA 1
ATOM 1437 C C . LEU A 1 187 ? -6.983 13.658 24.730 1.00 80.56 187 LEU A C 1
ATOM 1439 O O . LEU A 1 187 ? -5.762 13.758 24.759 1.00 80.56 187 LEU A O 1
ATOM 1443 N N . LEU A 1 188 ? -7.781 14.668 24.376 1.00 75.94 188 LEU A N 1
ATOM 1444 C CA . LEU A 1 188 ? -7.280 15.980 23.969 1.00 75.94 188 LEU A CA 1
ATOM 1445 C C . LEU A 1 188 ? -6.525 16.665 25.110 1.00 75.94 188 LEU A C 1
ATOM 1447 O O . LEU A 1 188 ? -5.429 17.170 24.898 1.00 75.94 188 LEU A O 1
ATOM 1451 N N . HIS A 1 189 ? -7.060 16.614 26.327 1.00 76.12 189 HIS A N 1
ATOM 1452 C CA . HIS A 1 189 ? -6.410 17.179 27.503 1.00 76.12 189 HIS A CA 1
ATOM 1453 C C . HIS A 1 189 ? -5.076 16.488 27.840 1.00 76.12 189 HIS A C 1
ATOM 1455 O O . HIS A 1 189 ? -4.117 17.162 28.207 1.00 76.12 189 HIS A O 1
ATOM 1461 N N . ASP A 1 190 ? -4.976 15.163 27.696 1.00 73.69 190 ASP A N 1
ATOM 1462 C CA . ASP A 1 190 ? -3.713 14.437 27.884 1.00 73.69 190 ASP A CA 1
ATOM 1463 C C . ASP A 1 190 ? -2.691 14.732 26.777 1.00 73.69 190 ASP A C 1
ATOM 1465 O O . ASP A 1 190 ? -1.491 14.697 27.036 1.00 73.69 190 ASP A O 1
ATOM 1469 N N . MET A 1 191 ? -3.146 15.057 25.565 1.00 68.44 191 MET A N 1
ATOM 1470 C CA . MET A 1 191 ? -2.278 15.475 24.458 1.00 68.44 191 MET A CA 1
ATOM 1471 C C . MET A 1 191 ? -1.797 16.931 24.570 1.00 68.44 191 MET A C 1
ATOM 1473 O O . MET A 1 191 ? -0.770 17.265 23.986 1.00 68.44 191 MET A O 1
ATOM 1477 N N . MET A 1 192 ? -2.525 17.785 25.298 1.00 65.88 192 MET A N 1
ATOM 1478 C CA . MET A 1 192 ? -2.222 19.214 25.502 1.00 65.88 192 MET A CA 1
ATOM 1479 C C . MET A 1 192 ? -1.400 19.500 26.778 1.00 65.88 192 MET A C 1
ATOM 1481 O O . MET A 1 192 ? -1.173 20.659 27.122 1.00 65.88 192 MET A O 1
ATOM 1485 N N . LYS A 1 193 ? -0.964 18.464 27.505 1.00 60.44 193 LYS A N 1
ATOM 1486 C CA . LYS A 1 193 ? -0.055 18.562 28.664 1.00 60.44 193 LYS A CA 1
ATOM 1487 C C . LYS A 1 193 ? 1.397 18.300 28.284 1.00 60.44 193 LYS A C 1
ATOM 1489 O O . LYS A 1 193 ? 2.268 18.959 28.897 1.00 60.44 193 LYS A O 1
#

pLDDT: mean 75.63, std 15.34, range [36.59, 95.31]

Foldseek 3Di:
DDAADDDPDPDDPPVLVVCVVVVQWDWDFADHPPDPGTDTGIDGDPVNVVVVVVVCVVQVAPWFQFPVGTDRPVVCVVVVNPVRGDPPPPPVPLDDPDLPLQPLLLCVLCVLLVHHSVVLVVVLPPPPPVPPPVPPDDDDLLVVLLVLSLVCPVSPHRDPVSSVVSNVSCVVVDRDDPSSSVSSSVSSNVVSD

Secondary structure (DSSP, 8-state):
---------SS--HHHHHHHHTTSEEEEEEE-TT-SSEEEEEEE-HHHHHHHHHHHHHTTT-EEEETTEEEEHHHHHHTT-GGGBPPSS---------STTHHHHHHHHHHHHTS-HHHHHHHHHS-------TT----THHHHHHHHHHHHHTTS---HHHHHHHHHHHHHH-SPPHHHHHHHHHHHHHHT-

Solvent-accessible surface area (backbone atoms only — not co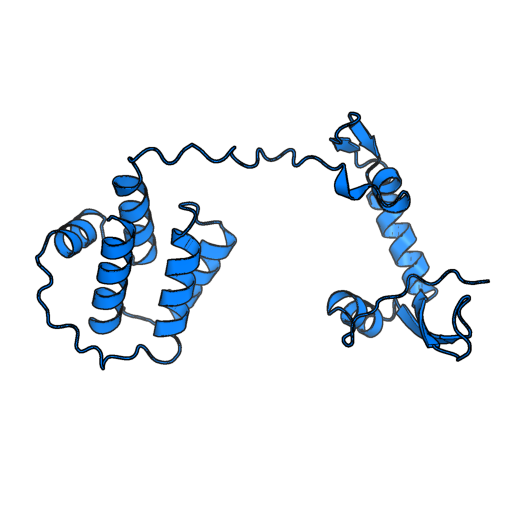mparable to full-atom values): 11908 Å² total; per-residue (Å²): 135,74,89,74,87,83,73,92,59,98,61,81,54,70,68,60,52,53,36,36,76,71,55,27,32,43,81,42,82,39,77,39,87,98,50,98,55,71,40,84,40,81,41,74,30,74,67,24,49,53,50,51,52,51,54,48,62,76,45,72,78,42,69,38,50,33,87,90,42,81,40,53,44,60,62,34,53,77,65,69,43,61,89,43,60,53,70,87,60,74,71,71,67,77,71,72,92,61,88,77,57,61,66,63,50,47,45,52,49,13,61,74,72,69,48,51,51,68,60,48,49,52,62,64,70,44,86,74,76,66,72,76,61,90,77,72,69,65,60,74,69,56,39,51,46,52,52,52,50,51,59,40,53,71,76,77,57,72,47,74,69,53,50,52,50,52,54,49,47,46,67,74,66,53,79,82,48,72,70,57,51,54,52,50,49,50,52,52,54,66,74,70,108

Radius of gyration: 25.24 Å; Cα contacts (8 Å, |Δi|>4): 146; chains: 1; bounding box: 47×57×60 Å

Nearest PDB structures (foldseek):
  5dym-assembly1_A-2  TM=7.896E-01  e=1.244E+00  Clostridioides difficile R20291
  5z7b-assembly1_A  TM=2.591E-01  e=2.204E+00  Corynebacterium glutamicum

Sequence (193 aa):
MAEGIGIQRKHVPRAVRKLVERGFIKLVLQRVDGHRQRLRVHVLTPSGIDEVNRLRTEHAGNLIDTTNGREDALDVIDGGRLHLVQSSVPHAAKPDPTPDLDVNTVERAARLLGCSEEELTVLLDEPHHARMDESATLEGAEAVFLACLHTALNDAIITEDEEAILTRLKAELGPLDEALMSHVVTLLHDMMK